Protein AF-A0A1V5R7S9-F1 (afdb_monomer_lite)

Radius of gyration: 22.0 Å; chains: 1; bounding box: 48×43×61 Å

Foldseek 3Di:
DVVCVVVLVVLLVVQVVVCVVVVDDQVVSSLLLSLLCSCQCPAVVHDSVCSVVLLVLLCQLVQNPDPVSNVVSVVVLLVVLLVVLVVVVVDPDPPHPLVCQQQDDDPNHHDDSSVSSVVSSVSSNVSNVVSVVCVLPPPRPDPPDPDDDWAWEAALPPRDIDTGDDPVVVVVVCVVCVVVVHGDPDDYHYHYDHDPVCPVVDDPVSSVVSVVVSVD

Secondary structure (DSSP, 8-state):
-GGGHHHHHHHHHHHHHHHHTTT---HHHHHHHHHHHIIIIIII---GGGHHHHHHHHHHHHH-SSHHHHHHHHHHHHHHHHHHHHHHTTS---SSHHHHHHT-EETTEEPPHHHHHHHHHHHHHHHHHHHHHTTTTT-----S------EEEEETTT--EEEE--HHHHHHHHHHHHHTTPPP-----EEEE--TTTGGG--HHHHHHHHHHTT-

pLDDT: mean 81.42, std 15.61, range [33.31, 97.88]

Sequence (216 aa):
MKALRPHIETETDLLIDAFVESGSGDLAHVAWRQPGIVFFKYVLGMPIDDVPLCVGLTDTALNGATEEERMGAWGGLYQHLHDAVTARTQEPPRDDMIDVLINAEIDGERLPFNDVVANAMLLVQAGLVRKNSLGASHANYEPARDDEHHDHLICLCCNQVVEFYRSDLERLQEKVCREHGYRLVHHSLQIFGVCPACQSRADETKIRNKVAQLHT

Structure (mmCIF, N/CA/C/O backbone):
data_AF-A0A1V5R7S9-F1
#
_entry.id   AF-A0A1V5R7S9-F1
#
loop_
_atom_site.group_PDB
_atom_site.id
_atom_site.type_symbol
_atom_site.label_atom_id
_atom_site.label_alt_id
_atom_site.label_comp_id
_atom_site.label_asym_id
_atom_site.label_entity_id
_atom_site.label_seq_id
_atom_site.pdbx_PDB_ins_code
_atom_site.Cartn_x
_atom_site.Cartn_y
_atom_site.Cartn_z
_atom_site.occupancy
_atom_site.B_iso_or_equiv
_atom_site.auth_seq_id
_atom_site.auth_comp_id
_atom_site.auth_asym_id
_atom_site.auth_atom_id
_atom_site.pdbx_PDB_model_num
ATOM 1 N N . MET A 1 1 ? -16.547 -8.087 1.623 1.00 57.81 1 MET A N 1
ATOM 2 C CA . MET A 1 1 ? -16.139 -7.874 0.210 1.00 57.81 1 MET A CA 1
ATOM 3 C C . MET A 1 1 ? -17.262 -7.364 -0.689 1.00 57.81 1 MET A C 1
ATOM 5 O O . MET A 1 1 ? -17.105 -6.268 -1.195 1.00 57.81 1 MET A O 1
ATOM 9 N N . LYS A 1 2 ? -18.401 -8.060 -0.875 1.00 71.06 2 LYS A N 1
ATOM 10 C CA . LYS A 1 2 ? -19.486 -7.557 -1.759 1.00 71.06 2 LYS A CA 1
ATOM 11 C C . LYS A 1 2 ? -20.020 -6.169 -1.365 1.00 71.06 2 LYS A C 1
ATOM 13 O O . LYS A 1 2 ? -20.280 -5.362 -2.245 1.00 71.06 2 LYS A O 1
ATOM 18 N N . ALA A 1 3 ? -20.111 -5.886 -0.064 1.00 81.06 3 ALA A N 1
ATOM 19 C CA . ALA A 1 3 ? -20.546 -4.586 0.454 1.00 81.06 3 ALA A CA 1
ATOM 20 C C . ALA A 1 3 ? -19.573 -3.429 0.149 1.00 81.06 3 ALA A C 1
ATOM 22 O O . ALA A 1 3 ? -20.002 -2.289 0.070 1.00 81.06 3 ALA A O 1
ATOM 23 N N . LEU A 1 4 ? -18.283 -3.715 -0.080 1.00 82.88 4 LEU A N 1
ATOM 24 C CA . LEU A 1 4 ? -17.282 -2.693 -0.415 1.00 82.88 4 LEU A CA 1
ATOM 25 C C . LEU A 1 4 ? -17.299 -2.308 -1.897 1.00 82.88 4 LEU A C 1
ATOM 27 O O . LEU A 1 4 ? -16.627 -1.358 -2.278 1.00 82.88 4 LEU A O 1
ATOM 31 N N . ARG A 1 5 ? -18.040 -3.040 -2.739 1.00 85.56 5 ARG A N 1
ATOM 32 C CA . ARG A 1 5 ? -18.047 -2.833 -4.190 1.00 85.56 5 ARG A CA 1
ATOM 33 C C . ARG A 1 5 ? -18.364 -1.383 -4.594 1.00 85.56 5 ARG A C 1
ATOM 35 O O . ARG A 1 5 ? -17.584 -0.856 -5.376 1.00 85.56 5 ARG A O 1
ATOM 42 N N . PRO A 1 6 ? -19.401 -0.718 -4.047 1.00 87.81 6 PRO A N 1
ATOM 43 C CA . PRO A 1 6 ? -19.691 0.667 -4.418 1.00 87.81 6 PRO A CA 1
ATOM 44 C C . PRO A 1 6 ? -18.548 1.623 -4.054 1.00 87.81 6 PRO A C 1
ATOM 46 O O . PRO A 1 6 ? -18.203 2.497 -4.834 1.00 87.81 6 PRO A O 1
ATOM 49 N N . HIS A 1 7 ? -17.911 1.422 -2.896 1.00 85.25 7 HIS A N 1
ATOM 50 C CA . HIS A 1 7 ? -16.772 2.237 -2.462 1.00 85.25 7 HIS A CA 1
ATOM 51 C C . HIS A 1 7 ? -15.534 2.009 -3.332 1.00 85.25 7 HIS A C 1
ATOM 53 O O . HIS A 1 7 ? -14.845 2.956 -3.692 1.00 85.25 7 HIS A O 1
ATOM 59 N N . ILE A 1 8 ? -15.277 0.752 -3.702 1.00 84.88 8 ILE A N 1
ATOM 60 C CA . ILE A 1 8 ? -14.220 0.371 -4.641 1.00 84.88 8 ILE A CA 1
ATOM 61 C C . ILE A 1 8 ? -14.432 1.046 -5.997 1.00 84.88 8 ILE A C 1
ATOM 63 O O . ILE A 1 8 ? -13.473 1.587 -6.537 1.00 84.88 8 ILE A O 1
ATOM 67 N N . GLU A 1 9 ? -15.655 1.012 -6.530 1.00 87.56 9 GLU A N 1
ATOM 68 C CA . GLU A 1 9 ? -16.010 1.645 -7.805 1.00 87.56 9 GLU A CA 1
ATOM 69 C C . GLU A 1 9 ? -15.790 3.161 -7.715 1.00 87.56 9 GLU A C 1
ATOM 71 O O . GLU A 1 9 ? -14.996 3.693 -8.479 1.00 87.56 9 GLU A O 1
ATOM 76 N N . THR A 1 10 ? -16.336 3.830 -6.694 1.00 87.62 10 THR A N 1
ATOM 77 C CA . THR A 1 10 ? -16.170 5.283 -6.508 1.00 87.62 10 THR A CA 1
ATOM 78 C C . THR A 1 10 ? -14.713 5.725 -6.383 1.00 87.62 10 THR A C 1
ATOM 80 O O . THR A 1 10 ? -14.320 6.692 -7.026 1.00 87.62 10 THR A O 1
ATOM 83 N N . GLU A 1 11 ? -13.891 5.052 -5.573 1.00 86.94 11 GLU A N 1
ATOM 84 C CA . GLU A 1 11 ? -12.469 5.418 -5.464 1.00 86.94 11 GLU A CA 1
ATOM 85 C C . GLU A 1 11 ? -11.707 5.170 -6.765 1.00 86.94 11 GLU A C 1
ATOM 87 O O . GLU A 1 11 ? -10.776 5.901 -7.090 1.00 86.94 11 GLU A O 1
ATOM 92 N N . THR A 1 12 ? -12.093 4.139 -7.516 1.00 84.62 12 THR A N 1
ATOM 93 C CA . THR A 1 12 ? -11.478 3.846 -8.813 1.00 84.62 12 THR A CA 1
ATOM 94 C C . THR A 1 12 ? -11.833 4.934 -9.821 1.00 84.62 12 THR A C 1
ATOM 96 O O . THR A 1 12 ? -10.930 5.454 -10.470 1.00 84.62 12 THR A O 1
ATOM 99 N N . ASP A 1 13 ? -13.106 5.328 -9.891 1.00 88.12 13 ASP A N 1
ATOM 100 C CA . ASP A 1 13 ? -13.583 6.401 -10.767 1.00 88.12 13 ASP A CA 1
ATOM 101 C C . ASP A 1 13 ? -12.878 7.726 -10.443 1.00 88.12 13 ASP A C 1
ATOM 103 O O . ASP A 1 13 ? -12.307 8.344 -11.335 1.00 88.12 13 ASP A O 1
ATOM 107 N N . LEU A 1 14 ? -12.786 8.107 -9.161 1.00 84.75 14 LEU A N 1
ATOM 108 C CA . LEU A 1 14 ? -12.081 9.324 -8.734 1.00 84.75 14 LEU A CA 1
ATOM 109 C C . LEU A 1 14 ? -10.597 9.324 -9.117 1.00 84.75 14 LEU A C 1
ATOM 111 O O . LEU A 1 14 ? -10.058 10.353 -9.530 1.00 84.75 14 LEU A O 1
ATOM 115 N N . LEU A 1 15 ? -9.920 8.184 -8.957 1.00 80.94 15 LEU A N 1
ATOM 116 C CA . LEU A 1 15 ? -8.518 8.059 -9.342 1.00 80.94 15 LEU A CA 1
ATOM 117 C C . LEU A 1 15 ? -8.349 8.158 -10.859 1.00 80.94 15 LEU A C 1
ATOM 119 O O . LEU A 1 15 ? -7.376 8.768 -11.290 1.00 80.94 15 LEU A O 1
ATOM 123 N N . ILE A 1 16 ? -9.272 7.590 -11.642 1.00 83.00 16 ILE A N 1
ATOM 124 C CA . ILE A 1 16 ? -9.269 7.659 -13.109 1.00 83.00 16 ILE A CA 1
ATOM 125 C C . ILE A 1 16 ? -9.531 9.090 -13.587 1.00 83.00 16 ILE A C 1
ATOM 127 O O . ILE A 1 16 ? -8.747 9.636 -14.364 1.00 83.00 16 ILE A O 1
ATOM 131 N N . ASP A 1 17 ? -10.588 9.723 -13.080 1.00 84.44 17 ASP A N 1
ATOM 132 C CA . ASP A 1 17 ? -11.007 11.072 -13.464 1.00 84.44 17 ASP A CA 1
ATOM 133 C C . ASP A 1 17 ? -9.887 12.103 -13.260 1.00 84.44 17 ASP A C 1
ATOM 135 O O . ASP A 1 17 ? -9.734 13.022 -14.066 1.00 84.44 17 ASP A O 1
ATOM 139 N N . ALA A 1 18 ? -9.030 11.900 -12.252 1.00 78.25 18 ALA A N 1
ATOM 140 C CA . ALA A 1 18 ? -7.901 12.776 -11.943 1.00 78.25 18 ALA A CA 1
ATOM 141 C C . ALA A 1 18 ? -6.876 12.948 -13.086 1.00 78.25 18 ALA A C 1
ATOM 143 O O . ALA A 1 18 ? -6.124 13.922 -13.072 1.00 78.25 18 ALA A O 1
ATOM 144 N N . PHE A 1 19 ? -6.821 12.041 -14.068 1.00 72.25 19 PHE A N 1
ATOM 145 C CA . PHE A 1 19 ? -5.948 12.167 -15.249 1.00 72.25 19 PHE A CA 1
ATOM 146 C C . PHE A 1 19 ? -6.688 12.028 -16.586 1.00 72.25 19 PHE A C 1
ATOM 148 O O . PHE A 1 19 ? -6.069 12.106 -17.652 1.00 72.25 19 PHE A O 1
ATOM 155 N N . VAL A 1 20 ? -8.013 11.853 -16.568 1.00 75.44 20 VAL A N 1
ATOM 156 C CA . VAL A 1 20 ? -8.832 11.911 -17.789 1.00 75.44 20 VAL A CA 1
ATOM 157 C C . VAL A 1 20 ? -8.693 13.286 -18.445 1.00 75.44 20 VAL A C 1
ATOM 159 O O . VAL A 1 20 ? -8.497 13.372 -19.658 1.00 75.44 20 VAL A O 1
ATOM 162 N N . GLU A 1 21 ? -8.710 14.360 -17.651 1.00 69.44 21 GLU A N 1
ATOM 163 C CA . GLU A 1 21 ? -8.582 15.734 -18.157 1.00 69.44 21 GLU A CA 1
ATOM 164 C C . GLU A 1 21 ? -7.198 16.035 -18.752 1.00 69.44 21 GLU A C 1
ATOM 166 O O . GLU A 1 21 ? -7.088 16.838 -19.679 1.00 69.44 21 GLU A O 1
ATOM 171 N N . SER A 1 22 ? -6.136 15.372 -18.278 1.00 72.44 22 SER A N 1
ATOM 172 C CA . SER A 1 22 ? -4.778 15.548 -18.811 1.00 72.44 22 SER A CA 1
ATOM 173 C C . SER A 1 22 ? -4.530 14.802 -20.125 1.00 72.44 22 SER A C 1
ATOM 175 O O . SER A 1 22 ? -3.472 14.981 -20.724 1.00 72.44 22 SER A O 1
ATOM 177 N N . GLY A 1 23 ? -5.462 13.958 -20.587 1.00 76.69 23 GLY A N 1
ATOM 178 C CA . GLY A 1 23 ? -5.344 13.189 -21.838 1.00 76.69 23 GLY A CA 1
ATOM 179 C C . GLY A 1 23 ? -4.287 12.071 -21.820 1.00 76.69 23 GLY A C 1
ATOM 180 O O . GLY A 1 23 ? -4.141 11.332 -22.795 1.00 76.69 23 GLY A O 1
ATOM 181 N N . SER A 1 24 ? -3.570 11.925 -20.707 1.00 74.25 24 SER A N 1
ATOM 182 C CA . SER A 1 24 ? -2.579 10.887 -20.417 1.00 74.25 24 SER A CA 1
ATOM 183 C C . SER A 1 24 ? -2.453 10.729 -18.902 1.00 74.25 24 SER A C 1
ATOM 185 O O . SER A 1 24 ? -2.541 11.730 -18.188 1.00 74.25 24 SER A O 1
ATOM 187 N N . GLY A 1 25 ? -2.202 9.510 -18.423 1.00 65.56 25 GLY A N 1
ATOM 188 C CA . GLY A 1 25 ? -2.008 9.219 -17.005 1.00 65.56 25 GLY A CA 1
ATOM 189 C C . GLY A 1 25 ? -1.239 7.921 -16.788 1.00 65.56 25 GLY A C 1
ATOM 190 O O . GLY A 1 25 ? -1.196 7.061 -17.667 1.00 65.56 25 GLY A O 1
ATOM 191 N N . ASP A 1 26 ? -0.620 7.805 -15.618 1.00 68.50 26 ASP A N 1
ATOM 192 C CA . ASP A 1 26 ? 0.081 6.601 -15.187 1.00 68.50 26 ASP A CA 1
ATOM 193 C C . ASP A 1 26 ? -0.914 5.663 -14.491 1.00 68.50 26 ASP A C 1
ATOM 195 O O . ASP A 1 26 ? -1.365 5.926 -13.375 1.00 68.50 26 ASP A O 1
ATOM 199 N N . LEU A 1 27 ? -1.279 4.561 -15.147 1.00 70.38 27 LEU A N 1
ATOM 200 C CA . LEU A 1 27 ? -2.213 3.591 -14.577 1.00 70.38 27 LEU A CA 1
ATOM 201 C C . LEU A 1 27 ? -1.643 2.912 -13.322 1.00 70.38 27 LEU A C 1
ATOM 203 O O . LEU A 1 27 ? -2.407 2.512 -12.439 1.00 70.38 27 LEU A O 1
ATOM 207 N N . ALA A 1 28 ? -0.317 2.844 -13.184 1.00 65.19 28 ALA A N 1
ATOM 208 C CA . ALA A 1 28 ? 0.320 2.346 -11.976 1.00 65.19 28 ALA A CA 1
ATOM 209 C C . ALA A 1 28 ? 0.011 3.260 -10.778 1.00 65.19 28 ALA A C 1
ATOM 211 O O . ALA A 1 28 ? -0.257 2.772 -9.680 1.00 65.19 28 ALA A O 1
ATOM 212 N N . HIS A 1 29 ? -0.110 4.574 -10.999 1.00 65.31 29 HIS A N 1
ATOM 213 C CA . HIS A 1 29 ? -0.559 5.523 -9.977 1.00 65.31 29 HIS A CA 1
ATOM 214 C C . HIS A 1 29 ? -1.944 5.171 -9.405 1.00 65.31 29 HIS A C 1
ATOM 216 O O . HIS A 1 29 ? -2.158 5.281 -8.196 1.00 65.31 29 HIS A O 1
ATOM 222 N N . VAL A 1 30 ? -2.871 4.703 -10.247 1.00 68.88 30 VAL A N 1
ATOM 223 C CA . VAL A 1 30 ? -4.200 4.222 -9.825 1.00 68.88 30 VAL A CA 1
ATOM 224 C C . VAL A 1 30 ? -4.089 2.880 -9.123 1.00 68.88 30 VAL A C 1
ATOM 226 O O . VAL A 1 30 ? -4.575 2.722 -8.001 1.00 68.88 30 VAL A O 1
ATOM 229 N N . ALA A 1 31 ? -3.431 1.919 -9.772 1.00 66.69 31 ALA A N 1
ATOM 230 C CA . ALA A 1 31 ? -3.338 0.541 -9.312 1.00 66.69 31 ALA A CA 1
ATOM 231 C C . ALA A 1 31 ? -2.645 0.431 -7.946 1.00 66.69 31 ALA A C 1
ATOM 233 O O . ALA A 1 31 ? -3.035 -0.397 -7.123 1.00 66.69 31 ALA A O 1
ATOM 234 N N . TRP A 1 32 ? -1.665 1.293 -7.664 1.00 64.62 32 TRP A N 1
ATOM 235 C CA . TRP A 1 32 ? -0.979 1.337 -6.373 1.00 64.62 32 TRP A CA 1
ATOM 236 C C . TRP A 1 32 ? -1.812 2.005 -5.278 1.00 64.62 32 TRP A C 1
ATOM 238 O O . TRP A 1 32 ? -1.780 1.574 -4.122 1.00 64.62 32 TRP A O 1
ATOM 248 N N . ARG A 1 33 ? -2.579 3.047 -5.617 1.00 67.94 33 ARG A N 1
ATOM 249 C CA . ARG A 1 33 ? -3.349 3.825 -4.635 1.00 67.94 33 ARG A CA 1
ATOM 250 C C . ARG A 1 33 ? -4.654 3.156 -4.247 1.00 67.94 33 ARG A C 1
ATOM 252 O O . ARG A 1 33 ? -4.989 3.137 -3.063 1.00 67.94 33 ARG A O 1
ATOM 259 N N . GLN A 1 34 ? -5.361 2.575 -5.209 1.00 74.69 34 GLN A N 1
ATOM 260 C CA . GLN A 1 34 ? -6.720 2.078 -5.016 1.00 74.69 34 GLN A CA 1
ATOM 261 C C . GLN A 1 34 ? -6.816 1.024 -3.894 1.00 74.69 34 GLN A C 1
ATOM 263 O O . GLN A 1 34 ? -7.608 1.220 -2.967 1.00 74.69 34 GLN A O 1
ATOM 268 N N . PRO A 1 35 ? -5.965 -0.021 -3.839 1.00 71.88 35 PRO A N 1
ATOM 269 C CA . PRO A 1 35 ? -6.038 -1.007 -2.764 1.00 71.88 35 PRO A CA 1
ATOM 270 C C . PRO A 1 35 ? -5.617 -0.418 -1.410 1.00 71.88 35 PRO A C 1
ATOM 272 O O . PRO A 1 35 ? -6.112 -0.840 -0.361 1.00 71.88 35 PRO A O 1
ATOM 275 N N . GLY A 1 36 ? -4.664 0.524 -1.421 1.00 73.31 36 GLY A N 1
ATOM 276 C CA . GLY A 1 36 ? -4.206 1.312 -0.270 1.00 73.31 36 GLY A CA 1
ATOM 277 C C . GLY A 1 36 ? -5.355 2.052 0.395 1.00 73.31 36 GLY A C 1
ATOM 278 O O . GLY A 1 36 ? -5.690 1.765 1.544 1.00 73.31 36 GLY A O 1
ATOM 279 N N . ILE A 1 37 ? -5.987 2.924 -0.386 1.00 76.56 37 ILE A N 1
ATOM 280 C CA . ILE A 1 37 ? -7.120 3.759 0.004 1.00 76.56 37 ILE A CA 1
ATOM 281 C C . ILE A 1 37 ? -8.278 2.892 0.470 1.00 76.56 37 ILE A C 1
ATOM 283 O O . ILE A 1 37 ? -8.788 3.114 1.563 1.00 76.56 37 ILE A O 1
ATOM 287 N N . VAL A 1 38 ? -8.659 1.866 -0.299 1.00 82.00 38 VAL A N 1
ATOM 288 C CA . VAL A 1 38 ? -9.823 1.049 0.058 1.00 82.00 38 VAL A CA 1
ATOM 289 C C . VAL A 1 38 ? -9.628 0.353 1.399 1.00 82.00 38 VAL A C 1
ATOM 291 O O . VAL A 1 38 ? -10.528 0.339 2.237 1.00 82.00 38 VAL A O 1
ATOM 294 N N . PHE A 1 39 ? -8.437 -0.196 1.623 1.00 84.19 39 PHE A N 1
ATOM 295 C CA . PHE A 1 39 ? -8.121 -0.877 2.867 1.00 84.19 39 PHE A CA 1
ATOM 296 C C . PHE A 1 39 ? -8.060 0.087 4.059 1.00 84.19 39 PHE A C 1
ATOM 298 O O . PHE A 1 39 ? -8.700 -0.161 5.074 1.00 84.19 39 PHE A O 1
ATOM 305 N N . PHE A 1 40 ? -7.344 1.205 3.944 1.00 84.81 40 PHE A N 1
ATOM 306 C CA . PHE A 1 40 ? -7.213 2.145 5.060 1.00 84.81 40 PHE A CA 1
ATOM 307 C C . PHE A 1 40 ? -8.535 2.846 5.366 1.00 84.81 40 PHE A C 1
ATOM 309 O O . PHE A 1 40 ? -8.986 2.823 6.506 1.00 84.81 40 PHE A O 1
ATOM 316 N N . LYS A 1 41 ? -9.202 3.381 4.343 1.00 84.69 41 LYS A N 1
ATOM 317 C CA . LYS A 1 41 ? -10.416 4.182 4.497 1.00 84.69 41 LYS A CA 1
ATOM 318 C C . LYS A 1 41 ? -11.640 3.349 4.858 1.00 84.69 41 LYS A C 1
ATOM 320 O O . LYS A 1 41 ? -12.377 3.732 5.756 1.00 84.69 41 LYS A O 1
ATOM 325 N N . TYR A 1 42 ? -11.871 2.237 4.158 1.00 85.31 42 TYR A N 1
ATOM 326 C CA . TYR A 1 42 ? -13.132 1.490 4.270 1.00 85.31 42 TYR A CA 1
ATOM 327 C C . TYR A 1 42 ? -13.023 0.174 5.033 1.00 85.31 42 TYR A C 1
ATOM 329 O O . TYR A 1 42 ? -14.054 -0.372 5.412 1.00 85.31 42 TYR A O 1
ATOM 337 N N . VAL A 1 43 ? -11.815 -0.367 5.236 1.00 87.88 43 VAL A N 1
ATOM 338 C CA . VAL A 1 43 ? -11.635 -1.572 6.062 1.00 87.88 43 VAL A CA 1
ATOM 339 C C . VAL A 1 43 ? -11.158 -1.198 7.455 1.00 87.88 43 VAL A C 1
ATOM 341 O O . VAL A 1 43 ? -11.803 -1.591 8.415 1.00 87.88 43 VAL A O 1
ATOM 344 N N . LEU A 1 44 ? -10.065 -0.446 7.589 1.00 88.69 44 LEU A N 1
ATOM 345 C CA . LEU A 1 44 ? -9.525 -0.062 8.899 1.00 88.69 44 LEU A CA 1
ATOM 346 C C . LEU A 1 44 ? -10.188 1.190 9.492 1.00 88.69 44 LEU A C 1
ATOM 348 O O . LEU A 1 44 ? -10.129 1.385 10.699 1.00 88.69 44 LEU A O 1
ATOM 352 N N . GLY A 1 45 ? -10.783 2.049 8.663 1.00 87.38 45 GLY A N 1
ATOM 353 C CA . GLY A 1 45 ? -11.307 3.349 9.096 1.00 87.38 45 GLY A CA 1
ATOM 354 C C . GLY A 1 45 ? -10.224 4.336 9.543 1.00 87.38 45 GLY A C 1
ATOM 355 O O . GLY A 1 45 ? -10.473 5.206 10.383 1.00 87.38 45 GLY A O 1
ATOM 356 N N . MET A 1 46 ? -9.019 4.195 8.995 1.00 88.62 46 MET A N 1
ATOM 357 C CA . MET A 1 46 ? -7.881 5.079 9.226 1.00 88.62 46 MET A CA 1
ATOM 358 C C . MET A 1 46 ? -7.780 6.164 8.139 1.00 88.62 46 MET A C 1
ATOM 360 O O . MET A 1 46 ? -8.213 5.940 7.001 1.00 88.62 46 MET A O 1
ATOM 364 N N . PRO A 1 47 ? -7.188 7.331 8.454 1.00 86.62 47 PRO A N 1
ATOM 365 C CA . PRO A 1 47 ? -6.887 8.363 7.467 1.00 86.62 47 PRO A CA 1
ATOM 366 C C . PRO A 1 47 ? -6.036 7.829 6.308 1.00 86.62 47 PRO A C 1
ATOM 368 O O . PRO A 1 47 ? -5.046 7.127 6.501 1.00 86.62 47 PRO A O 1
ATOM 371 N N . ILE A 1 48 ? -6.396 8.200 5.078 1.00 82.69 48 ILE A N 1
ATOM 372 C CA . ILE A 1 48 ? -5.614 7.831 3.885 1.00 82.69 48 ILE A CA 1
ATOM 373 C C . ILE A 1 48 ? -4.234 8.503 3.861 1.00 82.69 48 ILE A C 1
ATOM 375 O O . ILE A 1 48 ? -3.302 7.965 3.268 1.00 82.69 48 ILE A O 1
ATOM 379 N N . ASP A 1 49 ? -4.098 9.645 4.538 1.00 82.69 49 ASP A N 1
ATOM 380 C CA . ASP A 1 49 ? -2.846 10.399 4.635 1.00 82.69 49 ASP A CA 1
ATOM 381 C C . ASP A 1 49 ? -1.788 9.669 5.478 1.00 82.69 49 ASP A C 1
ATOM 383 O O . ASP A 1 49 ? -0.598 9.950 5.348 1.00 82.69 49 ASP A O 1
ATOM 387 N N . ASP A 1 50 ? -2.197 8.669 6.266 1.00 84.94 50 ASP A N 1
ATOM 388 C CA . ASP A 1 50 ? -1.294 7.824 7.051 1.00 84.94 50 ASP A CA 1
ATOM 389 C C . ASP A 1 50 ? -0.664 6.697 6.215 1.00 84.94 50 ASP A C 1
ATOM 391 O O . ASP A 1 50 ? 0.306 6.061 6.641 1.00 84.94 50 ASP A O 1
ATOM 395 N N . VAL A 1 51 ? -1.172 6.439 5.001 1.00 80.94 51 VAL A N 1
ATOM 396 C CA . VAL A 1 51 ? -0.690 5.351 4.134 1.00 80.94 51 VAL A CA 1
ATOM 397 C C . VAL A 1 51 ? 0.813 5.468 3.834 1.00 80.94 51 VAL A C 1
ATOM 399 O O . VAL A 1 51 ? 1.507 4.466 4.021 1.00 80.94 51 VAL A O 1
ATOM 402 N N . PRO A 1 52 ? 1.371 6.627 3.415 1.00 78.31 52 PRO A N 1
ATOM 403 C CA . PRO A 1 52 ? 2.805 6.748 3.142 1.00 78.31 52 PRO A CA 1
ATOM 404 C C . PRO A 1 52 ? 3.676 6.461 4.370 1.00 78.31 52 PRO A C 1
ATOM 406 O O . PRO A 1 52 ? 4.709 5.802 4.248 1.00 78.31 52 PRO A O 1
ATOM 409 N N . LEU A 1 53 ? 3.238 6.907 5.553 1.00 85.38 53 LEU A N 1
ATOM 410 C CA . LEU A 1 53 ? 3.924 6.637 6.815 1.00 85.38 53 LEU A CA 1
ATOM 411 C C . LEU A 1 53 ? 3.927 5.133 7.113 1.00 85.38 53 LEU A C 1
ATOM 413 O O . LEU A 1 53 ? 4.986 4.549 7.340 1.00 85.38 53 LEU A O 1
ATOM 417 N N . CYS A 1 54 ? 2.759 4.492 7.052 1.00 86.75 54 CYS A N 1
ATOM 418 C CA . CYS A 1 54 ? 2.620 3.065 7.325 1.00 86.75 54 CYS A CA 1
ATOM 419 C C . CYS A 1 54 ? 3.413 2.205 6.332 1.00 86.75 54 CYS A C 1
ATOM 421 O O . CYS A 1 54 ? 4.019 1.212 6.735 1.00 86.75 54 CYS A O 1
ATOM 423 N N . VAL A 1 55 ? 3.450 2.587 5.050 1.00 80.38 55 VAL A N 1
ATOM 424 C CA . VAL A 1 55 ? 4.265 1.920 4.022 1.00 80.38 55 VAL A CA 1
ATOM 425 C C . VAL A 1 55 ? 5.751 2.061 4.331 1.00 80.38 55 VAL A C 1
ATOM 427 O O . VAL A 1 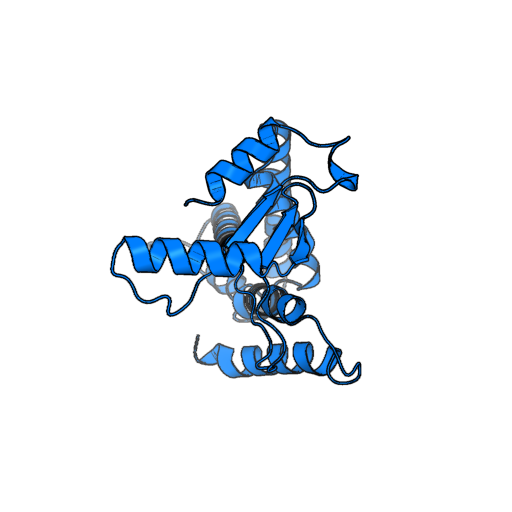55 ? 6.448 1.051 4.350 1.00 80.38 55 VAL A O 1
ATOM 430 N N . GLY A 1 56 ? 6.234 3.275 4.612 1.00 79.44 56 GLY A N 1
ATOM 431 C CA . GLY A 1 56 ? 7.650 3.514 4.902 1.00 79.44 56 GLY A CA 1
ATOM 432 C C . GLY A 1 56 ? 8.130 2.784 6.159 1.00 79.44 56 GLY A C 1
ATOM 433 O O . GLY A 1 56 ? 9.203 2.175 6.155 1.00 79.44 56 GLY A O 1
ATOM 434 N N . LEU A 1 57 ? 7.311 2.783 7.214 1.00 88.19 57 LEU A N 1
ATOM 435 C CA . LEU A 1 57 ? 7.599 2.048 8.444 1.00 88.19 57 LEU A CA 1
ATOM 436 C C . LEU A 1 57 ? 7.552 0.535 8.220 1.00 88.19 57 LEU A C 1
ATOM 438 O O . LEU A 1 57 ? 8.450 -0.162 8.671 1.00 88.19 57 LEU A O 1
ATOM 442 N N . THR A 1 58 ? 6.559 0.021 7.488 1.00 85.25 58 THR A N 1
ATOM 443 C CA . THR A 1 58 ? 6.460 -1.418 7.185 1.00 85.25 58 THR A CA 1
ATOM 444 C C . THR A 1 58 ? 7.636 -1.895 6.334 1.00 85.25 58 THR A C 1
ATOM 446 O O . THR A 1 58 ? 8.225 -2.929 6.637 1.00 85.25 58 THR A O 1
ATOM 449 N N . ASP A 1 59 ? 8.015 -1.141 5.299 1.00 79.75 59 ASP A N 1
ATOM 450 C CA . ASP A 1 59 ? 9.169 -1.475 4.460 1.00 79.75 59 ASP A CA 1
ATOM 451 C C . ASP A 1 59 ? 10.462 -1.476 5.278 1.00 79.75 59 ASP A C 1
ATOM 453 O O . ASP A 1 59 ? 11.200 -2.456 5.261 1.00 79.75 59 ASP A O 1
ATOM 457 N N . THR A 1 60 ? 10.696 -0.437 6.084 1.00 82.56 60 THR A N 1
ATOM 458 C CA . THR A 1 60 ? 11.891 -0.364 6.938 1.00 82.56 60 THR A CA 1
ATOM 459 C C . THR A 1 60 ? 11.892 -1.460 8.004 1.00 82.56 60 THR A C 1
ATOM 461 O O . THR A 1 60 ? 12.934 -2.048 8.271 1.00 82.56 60 THR A O 1
ATOM 464 N N . ALA A 1 61 ? 10.740 -1.795 8.586 1.00 85.88 61 ALA A N 1
ATOM 465 C CA . ALA A 1 61 ? 10.611 -2.852 9.587 1.00 85.88 61 ALA A CA 1
ATOM 466 C C . ALA A 1 61 ? 10.977 -4.242 9.033 1.00 85.88 61 ALA A C 1
ATOM 468 O O . ALA A 1 61 ? 11.536 -5.068 9.760 1.00 85.88 61 ALA A O 1
ATOM 469 N N . LEU A 1 62 ? 10.691 -4.496 7.752 1.00 81.38 62 LEU A N 1
ATOM 470 C CA . LEU A 1 62 ? 10.957 -5.773 7.083 1.00 81.38 62 LEU A CA 1
ATOM 471 C C . LEU A 1 62 ? 12.325 -5.814 6.387 1.00 81.38 62 LEU A C 1
ATOM 473 O O . LEU A 1 62 ? 13.000 -6.841 6.426 1.00 81.38 62 LEU A O 1
ATOM 477 N N . ASN A 1 63 ? 12.741 -4.703 5.777 1.00 80.25 63 ASN A N 1
ATOM 478 C CA . ASN A 1 63 ? 13.881 -4.624 4.858 1.00 80.25 63 ASN A CA 1
ATOM 479 C C . ASN A 1 63 ? 15.021 -3.706 5.345 1.00 80.25 63 ASN A C 1
ATOM 481 O O . ASN A 1 63 ? 16.016 -3.544 4.636 1.00 80.25 63 ASN A O 1
ATOM 485 N N . GLY A 1 64 ? 14.899 -3.094 6.530 1.00 78.62 64 GLY A N 1
ATOM 486 C CA . GLY A 1 64 ? 15.903 -2.193 7.108 1.00 78.62 64 GLY A CA 1
ATOM 487 C C . GLY A 1 64 ? 17.282 -2.844 7.241 1.00 78.62 64 GLY A C 1
ATOM 488 O O . GLY A 1 64 ? 17.399 -4.040 7.541 1.00 78.62 64 GLY A O 1
ATOM 489 N N . ALA A 1 65 ? 18.338 -2.060 7.011 1.00 78.38 65 ALA A N 1
ATOM 490 C CA . ALA A 1 65 ? 19.700 -2.574 6.885 1.00 78.38 65 ALA A CA 1
ATOM 491 C C . ALA A 1 65 ? 20.261 -3.020 8.237 1.00 78.38 65 ALA A C 1
ATOM 493 O O . ALA A 1 65 ? 20.948 -4.041 8.322 1.00 78.38 65 ALA A O 1
ATOM 494 N N . THR A 1 66 ? 19.936 -2.285 9.299 1.00 88.38 66 THR A N 1
ATOM 495 C CA . THR A 1 66 ? 20.361 -2.604 10.663 1.00 88.38 66 THR A CA 1
ATOM 496 C C . THR A 1 66 ? 19.194 -3.088 11.513 1.00 88.38 66 THR A C 1
ATOM 498 O O . THR A 1 66 ? 18.024 -2.832 11.233 1.00 88.38 66 THR A O 1
ATOM 501 N N . GLU A 1 67 ? 19.512 -3.827 12.573 1.00 90.31 67 GLU A N 1
ATOM 502 C CA . GLU A 1 67 ? 18.510 -4.228 13.562 1.00 90.31 67 GLU A CA 1
ATOM 503 C C . GLU A 1 67 ? 17.889 -3.018 14.263 1.00 90.31 67 GLU A C 1
ATOM 505 O O . GLU A 1 67 ? 16.679 -2.989 14.458 1.00 90.31 67 GLU A O 1
ATOM 510 N N . GLU A 1 68 ? 18.692 -1.991 14.543 1.00 95.06 68 GLU A N 1
ATOM 511 C CA . GLU A 1 68 ? 18.237 -0.730 15.129 1.00 95.06 68 GLU A CA 1
ATOM 512 C C . GLU A 1 68 ? 17.204 -0.020 14.239 1.00 95.06 68 GLU A C 1
ATOM 514 O O . GLU A 1 68 ? 16.145 0.369 14.727 1.00 95.06 68 GLU A O 1
ATOM 519 N N . GLU A 1 69 ? 17.454 0.079 12.927 1.00 83.62 69 GLU A N 1
ATOM 520 C CA . GLU A 1 69 ? 16.500 0.647 11.963 1.00 83.62 69 GLU A CA 1
ATOM 521 C C . GLU A 1 69 ? 15.192 -0.149 11.930 1.00 83.62 69 GLU A C 1
ATOM 523 O O . GLU A 1 69 ? 14.107 0.432 12.004 1.00 83.62 69 GLU A O 1
ATOM 528 N N . ARG A 1 70 ? 15.283 -1.485 11.853 1.00 90.19 70 ARG A N 1
ATOM 529 C CA . ARG A 1 70 ? 14.099 -2.354 11.822 1.00 90.19 70 ARG A CA 1
ATOM 530 C C . ARG A 1 70 ? 13.288 -2.223 13.106 1.00 90.19 70 ARG A C 1
ATOM 532 O O . ARG A 1 70 ? 12.078 -2.029 13.040 1.00 90.19 70 ARG A O 1
ATOM 539 N N . MET A 1 71 ? 13.935 -2.298 14.269 1.00 94.31 71 MET A N 1
ATOM 540 C CA . MET A 1 71 ? 13.275 -2.167 15.569 1.00 94.31 71 MET A CA 1
ATOM 541 C C . MET A 1 71 ? 12.661 -0.781 15.770 1.00 94.31 71 MET A C 1
ATOM 543 O O . MET A 1 71 ? 11.540 -0.682 16.265 1.00 94.31 71 MET A O 1
ATOM 547 N N . GLY A 1 72 ? 13.358 0.279 15.355 1.00 96.62 72 GLY A N 1
ATOM 548 C CA . GLY A 1 72 ? 12.834 1.641 15.389 1.00 96.62 72 GLY A CA 1
ATOM 549 C C .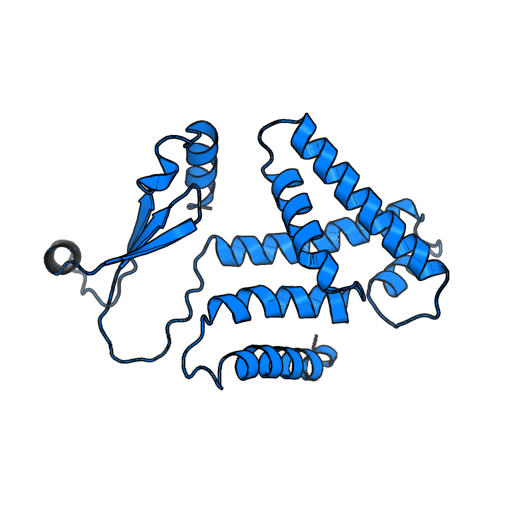 GLY A 1 72 ? 11.577 1.791 14.532 1.00 96.62 72 GLY A C 1
ATOM 550 O O . GLY A 1 72 ? 10.583 2.354 14.989 1.00 96.62 72 GLY A O 1
ATOM 551 N N . ALA A 1 73 ? 11.576 1.220 13.326 1.00 93.12 73 ALA A N 1
ATOM 552 C CA . ALA A 1 73 ? 10.415 1.232 12.442 1.00 93.12 73 ALA A CA 1
ATOM 553 C C . ALA A 1 73 ? 9.242 0.398 12.986 1.00 93.12 73 ALA A C 1
ATOM 555 O O . ALA A 1 73 ? 8.099 0.852 12.932 1.00 93.12 73 ALA A O 1
ATOM 556 N N . TRP A 1 74 ? 9.514 -0.772 13.575 1.00 94.25 74 TRP A N 1
ATOM 557 C CA . TRP A 1 74 ? 8.508 -1.572 14.286 1.00 94.25 74 TRP A CA 1
ATOM 558 C C . TRP A 1 74 ? 7.870 -0.792 15.437 1.00 94.25 74 TRP A C 1
ATOM 560 O O . TRP A 1 74 ? 6.646 -0.737 15.535 1.00 94.25 74 TRP A O 1
ATOM 570 N N . GLY A 1 75 ? 8.687 -0.154 16.278 1.00 97.06 75 GLY A N 1
ATOM 571 C CA . GLY A 1 75 ? 8.207 0.677 17.381 1.00 97.06 75 GLY A CA 1
ATOM 572 C C . GLY A 1 75 ? 7.381 1.869 16.895 1.00 97.06 75 GLY A C 1
ATOM 573 O O . GLY A 1 75 ? 6.317 2.139 17.445 1.00 97.06 75 GLY A O 1
ATOM 574 N N . GLY A 1 76 ? 7.822 2.538 15.827 1.00 97.31 76 GLY A N 1
ATOM 575 C CA . GLY A 1 76 ? 7.087 3.644 15.212 1.00 97.31 76 GLY A CA 1
ATOM 576 C C . GLY A 1 76 ? 5.727 3.220 14.655 1.00 97.31 76 GLY A C 1
ATOM 577 O O . GLY A 1 76 ? 4.732 3.905 14.888 1.00 97.31 76 GLY A O 1
ATOM 578 N N . LEU A 1 77 ? 5.660 2.074 13.967 1.00 94.88 77 LEU A N 1
ATOM 579 C CA . LEU A 1 77 ? 4.402 1.543 13.435 1.00 94.88 77 LEU A CA 1
ATOM 580 C C . LEU A 1 77 ? 3.445 1.159 14.564 1.00 94.88 77 LEU A C 1
ATOM 582 O O . LEU A 1 77 ? 2.269 1.519 14.521 1.00 94.88 77 LEU A O 1
ATOM 586 N N . TYR A 1 78 ? 3.958 0.473 15.588 1.00 96.88 78 TYR A N 1
ATOM 587 C CA . TYR A 1 78 ? 3.177 0.118 16.768 1.00 96.88 78 TYR A CA 1
ATOM 588 C C . TYR A 1 78 ? 2.627 1.366 17.462 1.00 96.88 78 TYR A C 1
ATOM 590 O O . TYR A 1 78 ? 1.438 1.414 17.759 1.00 96.88 78 TYR A O 1
ATOM 598 N N . GLN A 1 79 ? 3.457 2.393 17.674 1.00 97.88 79 GLN A N 1
ATOM 599 C CA . GLN A 1 79 ? 3.035 3.624 18.343 1.00 97.88 79 GLN A CA 1
ATOM 600 C C . GLN A 1 79 ? 1.957 4.369 17.550 1.00 97.88 79 GLN A C 1
ATOM 602 O O . GLN A 1 79 ? 0.956 4.786 18.122 1.00 97.88 79 GLN A O 1
ATOM 607 N N . HIS A 1 80 ? 2.116 4.487 16.230 1.00 96.56 80 HIS A N 1
ATOM 608 C CA . HIS A 1 80 ? 1.114 5.132 15.382 1.00 96.56 80 HIS A CA 1
ATOM 609 C C . HIS A 1 80 ? -0.254 4.438 15.483 1.00 96.56 80 HIS A C 1
ATOM 611 O O . HIS A 1 80 ? -1.285 5.092 15.641 1.00 96.56 80 HIS A O 1
ATOM 617 N N . LEU A 1 81 ? -0.269 3.103 15.455 1.00 95.94 81 LEU A N 1
ATOM 618 C CA . LEU A 1 81 ? -1.503 2.327 15.574 1.00 95.94 81 LEU A CA 1
ATOM 619 C C . LEU A 1 81 ? -2.068 2.339 16.989 1.00 95.94 81 LEU A C 1
ATOM 621 O O . LEU A 1 81 ? -3.282 2.400 17.157 1.00 95.94 81 LEU A O 1
ATOM 625 N N . HIS A 1 82 ? -1.206 2.331 18.000 1.00 97.19 82 HIS A N 1
ATOM 626 C CA . HIS A 1 82 ? -1.601 2.522 19.387 1.00 97.19 82 HIS A CA 1
ATOM 627 C C . HIS A 1 82 ? -2.374 3.835 19.552 1.00 97.19 82 HIS A C 1
ATOM 629 O O . HIS A 1 82 ? -3.455 3.848 20.146 1.00 97.19 82 HIS A O 1
ATOM 635 N N . ASP A 1 83 ? -1.861 4.930 18.994 1.00 96.25 83 ASP A N 1
ATOM 636 C CA . ASP A 1 83 ? -2.494 6.247 19.075 1.00 96.25 83 ASP A CA 1
ATOM 637 C C . ASP A 1 83 ? -3.818 6.283 18.299 1.00 96.25 83 ASP A C 1
ATOM 639 O O . ASP A 1 83 ? -4.818 6.782 18.817 1.00 96.25 83 ASP A O 1
ATOM 643 N N . ALA A 1 84 ? -3.866 5.678 17.107 1.00 93.56 84 ALA A N 1
ATOM 644 C CA . ALA A 1 84 ? -5.086 5.575 16.306 1.00 93.56 84 ALA A CA 1
ATOM 645 C C . ALA A 1 84 ? -6.192 4.770 17.016 1.00 93.56 84 ALA A C 1
ATOM 647 O O . ALA A 1 84 ? -7.340 5.213 17.080 1.00 93.56 84 ALA A O 1
ATOM 648 N N . VAL A 1 85 ? -5.855 3.614 17.598 1.00 95.12 85 VAL A N 1
ATOM 649 C CA . VAL A 1 85 ? -6.801 2.790 18.369 1.00 95.12 85 VAL A CA 1
ATOM 650 C C . VAL A 1 85 ? -7.226 3.520 19.645 1.00 95.12 85 VAL A C 1
ATOM 652 O O . VAL A 1 85 ? -8.409 3.530 19.975 1.00 95.12 85 VAL A O 1
ATOM 655 N N . THR A 1 86 ? -6.300 4.197 20.333 1.00 95.81 86 THR A N 1
ATOM 656 C CA . THR A 1 86 ? -6.616 5.019 21.514 1.00 95.81 86 THR A CA 1
ATOM 657 C C . THR A 1 86 ? -7.631 6.101 21.168 1.00 95.81 86 THR A C 1
ATOM 659 O O . THR A 1 86 ? -8.661 6.204 21.834 1.00 95.81 86 THR A O 1
ATOM 662 N N . ALA A 1 87 ? -7.383 6.873 20.107 1.00 93.25 87 ALA A N 1
ATOM 663 C CA . ALA A 1 87 ? -8.313 7.891 19.633 1.00 93.25 87 ALA A CA 1
ATOM 664 C C . ALA A 1 87 ? -9.675 7.275 19.296 1.00 93.25 87 ALA A C 1
ATOM 666 O O . ALA A 1 87 ? -10.707 7.802 19.710 1.00 93.25 87 ALA A O 1
ATOM 667 N N . ARG A 1 88 ? -9.685 6.104 18.646 1.00 91.38 88 ARG A N 1
ATOM 668 C CA . ARG A 1 88 ? -10.928 5.428 18.281 1.00 91.38 88 ARG A CA 1
ATOM 669 C C . ARG A 1 88 ? -11.804 5.078 19.480 1.00 91.38 88 ARG A C 1
ATOM 671 O O . ARG A 1 88 ? -13.018 5.226 19.397 1.00 91.38 88 ARG A O 1
ATOM 678 N N . THR A 1 89 ? -11.220 4.661 20.604 1.00 91.38 89 THR A N 1
ATOM 679 C CA . THR A 1 89 ? -12.002 4.329 21.814 1.00 91.38 89 THR A CA 1
ATOM 680 C C . THR A 1 89 ? -12.799 5.509 22.385 1.00 91.38 89 THR A C 1
ATOM 682 O O . THR A 1 89 ? -13.691 5.299 23.205 1.00 91.38 89 THR A O 1
ATOM 685 N N . GLN A 1 90 ? -12.495 6.741 21.965 1.00 92.81 90 GLN A N 1
ATOM 686 C CA . GLN A 1 90 ? -13.152 7.968 22.424 1.00 92.81 90 GLN A CA 1
ATOM 687 C C . GLN A 1 90 ? -14.241 8.464 21.460 1.00 92.81 90 GLN A C 1
ATOM 689 O O . GLN A 1 90 ? -14.892 9.473 21.730 1.00 92.81 90 GLN A O 1
ATOM 694 N N . GLU A 1 91 ? -14.455 7.769 20.346 1.00 92.38 91 GLU A N 1
ATOM 695 C CA . GLU A 1 91 ? -15.377 8.163 19.287 1.00 92.38 91 GLU A CA 1
ATOM 696 C C . GLU A 1 91 ? -16.559 7.187 19.168 1.00 92.38 91 GLU A C 1
ATOM 698 O O . GLU A 1 91 ? -16.482 6.043 19.624 1.00 92.38 91 GLU A O 1
ATOM 703 N N . PRO A 1 92 ? -17.679 7.605 18.548 1.00 93.06 92 PRO A N 1
ATOM 704 C CA . PRO A 1 92 ? -18.758 6.685 18.214 1.00 93.06 92 PRO A CA 1
ATOM 705 C C . PRO A 1 92 ? -18.276 5.562 17.278 1.00 93.06 92 PRO A C 1
ATOM 707 O O . PRO A 1 92 ? -17.473 5.840 16.381 1.00 93.06 92 PRO A O 1
ATOM 710 N N . PRO A 1 93 ? -18.810 4.331 17.416 1.00 91.31 93 PRO A N 1
ATOM 711 C CA . PRO A 1 93 ? -18.522 3.244 16.487 1.00 91.31 93 PRO A CA 1
ATOM 712 C C . PRO A 1 93 ? -18.854 3.629 15.042 1.00 91.31 93 PRO A C 1
ATOM 714 O O . PRO A 1 93 ? -19.900 4.220 14.758 1.00 91.31 93 PRO A O 1
ATOM 717 N N . ARG A 1 94 ? -17.950 3.271 14.140 1.00 88.69 94 ARG A N 1
ATOM 718 C CA . ARG A 1 94 ? -17.967 3.505 12.696 1.00 88.69 94 ARG A CA 1
ATOM 719 C C . ARG A 1 94 ? -18.236 2.231 11.882 1.00 88.69 94 ARG A C 1
ATOM 721 O O . ARG A 1 94 ? -18.430 2.350 10.678 1.00 88.69 94 ARG A O 1
ATOM 728 N N . ASP A 1 95 ? -18.294 1.062 12.529 1.00 87.44 95 ASP A N 1
ATOM 729 C CA . ASP A 1 95 ? -18.507 -0.258 11.899 1.00 87.44 95 ASP A CA 1
ATOM 730 C C . ASP A 1 95 ? -17.362 -0.659 10.949 1.00 87.44 95 ASP A C 1
ATOM 732 O O . ASP A 1 95 ? -17.563 -1.183 9.853 1.00 87.44 95 ASP A O 1
ATOM 736 N N . ASP A 1 96 ? -16.127 -0.386 11.373 1.00 91.12 96 ASP A N 1
ATOM 737 C CA . ASP A 1 96 ? -14.911 -0.788 10.665 1.00 91.12 96 ASP A CA 1
ATOM 738 C C . ASP A 1 96 ? -14.102 -1.838 11.446 1.00 91.12 96 ASP A C 1
ATOM 740 O O . ASP A 1 96 ? -14.461 -2.274 12.541 1.00 91.12 96 ASP A O 1
ATOM 744 N N . MET A 1 97 ? -12.992 -2.287 10.865 1.00 92.69 97 MET A N 1
ATOM 745 C CA . MET A 1 97 ? -12.178 -3.357 11.431 1.00 92.69 97 MET A CA 1
ATOM 746 C C . MET A 1 97 ? -11.551 -2.990 12.780 1.00 92.69 97 MET A C 1
ATOM 748 O O . MET A 1 97 ? -11.357 -3.882 13.602 1.00 92.69 97 MET A O 1
ATOM 752 N N . ILE A 1 98 ? -11.241 -1.717 13.044 1.00 93.31 98 ILE A N 1
ATOM 753 C CA . ILE A 1 98 ? -10.719 -1.326 14.359 1.00 93.31 98 ILE A CA 1
ATOM 754 C C . ILE A 1 98 ? -11.816 -1.501 15.412 1.00 93.31 98 ILE A C 1
ATOM 756 O O . ILE A 1 98 ? -11.544 -2.059 16.474 1.00 93.31 98 ILE A O 1
ATOM 760 N N . ASP A 1 99 ? -13.062 -1.131 15.111 1.00 93.50 99 ASP A N 1
ATOM 761 C CA . ASP A 1 99 ? -14.182 -1.363 16.032 1.00 93.50 99 ASP A CA 1
ATOM 762 C C . ASP A 1 99 ? -14.458 -2.853 16.239 1.00 93.50 99 ASP A C 1
ATOM 764 O O . ASP A 1 99 ? -14.754 -3.277 17.361 1.00 93.50 99 ASP A O 1
ATOM 768 N N . VAL A 1 100 ? -14.335 -3.655 15.176 1.00 94.12 100 VAL A N 1
ATOM 769 C CA . VAL A 1 100 ? -14.433 -5.118 15.259 1.00 94.12 100 VAL A CA 1
ATO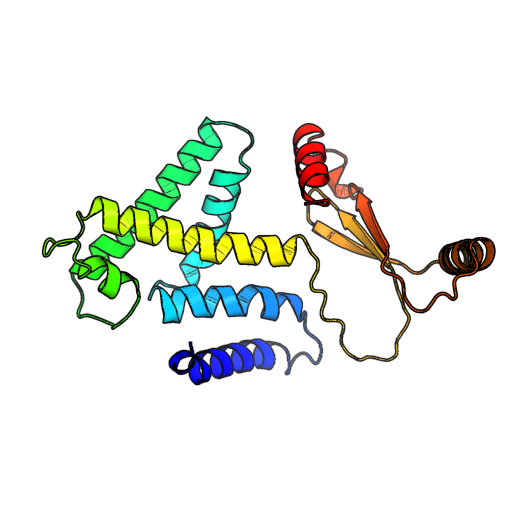M 770 C C . VAL A 1 100 ? -13.371 -5.664 16.207 1.00 94.12 100 VAL A C 1
ATOM 772 O O . VAL A 1 100 ? -13.708 -6.464 17.071 1.00 94.12 100 VAL A O 1
ATOM 775 N N . LEU A 1 101 ? -12.115 -5.219 16.099 1.00 94.94 101 LEU A N 1
ATOM 776 C CA . LEU A 1 101 ? -11.038 -5.666 16.985 1.00 94.94 101 LEU A CA 1
ATOM 777 C C . LEU A 1 101 ? -11.244 -5.199 18.435 1.00 94.94 101 LEU A C 1
ATOM 779 O O . LEU A 1 101 ? -11.056 -5.994 19.350 1.00 94.94 101 LEU A O 1
ATOM 783 N N . ILE A 1 102 ? -11.675 -3.952 18.658 1.00 94.56 102 ILE A N 1
ATOM 784 C CA . ILE A 1 102 ? -11.956 -3.404 20.001 1.00 94.56 102 ILE A CA 1
ATOM 785 C C . ILE A 1 102 ? -13.058 -4.198 20.721 1.00 94.56 102 ILE A C 1
ATOM 787 O O . ILE A 1 102 ? -13.041 -4.331 21.947 1.00 94.56 102 ILE A O 1
ATOM 791 N N . ASN A 1 103 ? -14.039 -4.703 19.972 1.00 94.44 103 ASN A N 1
ATOM 792 C CA . ASN A 1 103 ? -15.167 -5.457 20.518 1.00 94.44 103 ASN A CA 1
ATOM 793 C C . ASN A 1 103 ? -15.031 -6.973 20.327 1.00 94.44 103 ASN A C 1
ATOM 795 O O . ASN A 1 103 ? -15.964 -7.702 20.657 1.00 94.44 103 ASN A O 1
ATOM 799 N N . ALA A 1 104 ? -13.902 -7.452 19.802 1.00 94.75 104 ALA A N 1
ATOM 800 C CA . ALA A 1 104 ? -13.668 -8.873 19.617 1.00 94.75 104 ALA A CA 1
ATOM 801 C C . ALA A 1 104 ? -13.513 -9.569 20.971 1.00 94.75 104 ALA A C 1
ATOM 803 O O . ALA A 1 104 ? -12.849 -9.063 21.880 1.00 94.75 104 ALA A O 1
ATOM 804 N N . GLU A 1 105 ? -14.104 -10.756 21.069 1.00 95.69 105 GLU A N 1
ATOM 805 C CA . GLU A 1 105 ? -14.041 -11.604 22.252 1.00 95.69 105 GLU A CA 1
ATOM 806 C C . GLU A 1 105 ? -13.482 -12.981 21.883 1.00 95.69 105 GLU A C 1
ATOM 808 O O . GLU A 1 105 ? -13.844 -13.561 20.855 1.00 95.69 105 GLU A O 1
ATOM 813 N N . ILE A 1 106 ? -12.608 -13.509 22.736 1.00 92.38 106 ILE A N 1
ATOM 814 C CA . ILE A 1 106 ? -12.120 -14.889 22.689 1.00 92.38 106 ILE A CA 1
ATOM 815 C C . ILE A 1 106 ? -12.531 -15.533 24.007 1.00 92.38 106 ILE A C 1
ATOM 817 O O . ILE A 1 106 ? -12.270 -14.987 25.074 1.00 92.38 106 ILE A O 1
ATOM 821 N N . ASP A 1 107 ? -13.242 -16.658 23.926 1.00 94.31 107 ASP A N 1
ATOM 822 C CA . ASP A 1 107 ? -13.784 -17.364 25.095 1.00 94.31 107 ASP A CA 1
ATOM 823 C C . ASP A 1 107 ? -14.652 -16.480 26.022 1.00 94.31 107 ASP A C 1
ATOM 825 O O . ASP A 1 107 ? -14.771 -16.728 27.219 1.00 94.31 107 ASP A O 1
ATOM 829 N N . GLY A 1 108 ? -15.308 -15.462 25.448 1.00 93.75 108 GLY A N 1
ATOM 830 C CA . GLY A 1 108 ? -16.179 -14.520 26.162 1.00 93.75 108 GLY A CA 1
ATOM 831 C C . GLY A 1 108 ? -15.448 -13.369 26.860 1.00 93.75 108 GLY A C 1
ATOM 832 O O . GLY A 1 108 ? -16.089 -12.573 27.545 1.00 93.75 108 GLY A O 1
ATOM 833 N N . GLU A 1 109 ? -14.129 -13.254 26.692 1.00 95.19 109 GLU A N 1
ATOM 834 C CA . GLU A 1 109 ? -13.337 -12.129 27.187 1.00 95.19 109 GLU A CA 1
ATOM 835 C C . GLU A 1 109 ? -12.887 -11.232 26.037 1.00 95.19 109 GLU A C 1
ATOM 837 O O . GLU A 1 109 ? -12.458 -11.711 24.986 1.00 95.19 109 GLU A O 1
ATOM 842 N N . ARG A 1 110 ? -12.962 -9.912 26.240 1.00 94.00 110 ARG A N 1
ATOM 843 C CA . ARG A 1 110 ? -12.480 -8.948 25.246 1.00 94.00 110 ARG A CA 1
ATOM 844 C C . ARG A 1 110 ? -10.976 -9.059 25.065 1.00 94.00 110 ARG A C 1
ATOM 846 O O . ARG A 1 110 ? -10.241 -9.247 26.035 1.00 94.00 110 ARG A O 1
ATOM 853 N N . LEU A 1 111 ? -10.525 -8.835 23.835 1.00 95.25 111 LEU A N 1
ATOM 854 C CA . LEU A 1 111 ? -9.101 -8.732 23.550 1.00 95.25 111 LEU A CA 1
ATOM 855 C C . LEU A 1 111 ? -8.437 -7.648 24.423 1.00 95.25 111 LEU A C 1
ATOM 857 O O . LEU A 1 111 ? -8.949 -6.525 24.511 1.00 95.25 111 LEU A O 1
ATOM 861 N N . PRO A 1 112 ? -7.276 -7.941 25.035 1.00 96.50 112 PRO A N 1
ATOM 862 C CA . PRO A 1 112 ? -6.440 -6.926 25.657 1.00 96.50 112 PRO A CA 1
ATOM 863 C C . PRO A 1 112 ? -6.099 -5.809 24.668 1.00 96.50 112 PRO A C 1
ATOM 865 O O . PRO A 1 112 ? -5.862 -6.055 23.488 1.00 96.50 112 PRO A O 1
ATOM 868 N N . PHE A 1 113 ? -5.999 -4.571 25.156 1.00 95.69 113 PHE A N 1
ATOM 869 C CA . PHE A 1 113 ? -5.739 -3.409 24.298 1.00 95.69 113 PHE A CA 1
ATOM 870 C C . PHE A 1 113 ? -4.482 -3.570 23.422 1.00 95.69 113 PHE A C 1
ATOM 872 O O . PHE A 1 113 ? -4.510 -3.280 22.229 1.00 95.69 113 PHE A O 1
ATOM 879 N N . ASN A 1 114 ? -3.394 -4.100 23.985 1.00 95.94 114 ASN A N 1
ATOM 880 C CA . ASN A 1 114 ? -2.165 -4.348 23.225 1.00 95.94 114 ASN A CA 1
ATOM 881 C C . ASN A 1 114 ? -2.359 -5.391 22.114 1.00 95.94 114 ASN A C 1
ATOM 883 O O . ASN A 1 114 ? -1.740 -5.273 21.059 1.00 95.94 114 ASN A O 1
ATOM 887 N N . ASP A 1 115 ? -3.246 -6.368 22.313 1.00 96.19 115 ASP A N 1
ATOM 888 C CA . ASP A 1 115 ? -3.557 -7.375 21.300 1.00 96.19 115 ASP A CA 1
ATOM 889 C C . ASP A 1 115 ? -4.411 -6.776 20.181 1.00 96.19 115 ASP A C 1
ATOM 891 O O . ASP A 1 115 ? -4.201 -7.104 19.014 1.00 96.19 115 ASP A O 1
ATOM 895 N N . VAL A 1 116 ? -5.316 -5.843 20.495 1.00 96.50 116 VAL A N 1
ATOM 896 C CA . VAL A 1 116 ? -6.046 -5.051 19.489 1.00 96.50 116 VAL A CA 1
ATOM 897 C C . VAL A 1 116 ? -5.062 -4.285 18.603 1.00 96.50 116 VAL A C 1
ATOM 899 O O . VAL A 1 116 ? -5.125 -4.393 17.377 1.00 96.50 116 VAL A O 1
ATOM 902 N N . VAL A 1 117 ? -4.110 -3.565 19.207 1.00 96.81 117 VAL A N 1
ATOM 903 C CA . VAL A 1 117 ? -3.080 -2.806 18.476 1.00 96.81 117 VAL A CA 1
ATOM 904 C C . VAL A 1 117 ? -2.188 -3.736 17.650 1.00 96.81 117 VAL A C 1
ATOM 906 O O . VAL A 1 117 ? -1.942 -3.469 16.473 1.00 96.81 117 VAL A O 1
ATOM 909 N N . ALA A 1 118 ? -1.741 -4.856 18.221 1.00 95.25 118 ALA A N 1
ATOM 910 C CA . ALA A 1 118 ? -0.910 -5.829 17.518 1.00 95.25 118 ALA A CA 1
ATOM 911 C C . ALA A 1 118 ? -1.639 -6.451 16.316 1.00 95.25 118 ALA A C 1
ATOM 913 O O . ALA A 1 118 ? -1.058 -6.570 15.237 1.00 95.25 118 ALA A O 1
ATOM 914 N N . ASN A 1 119 ? -2.923 -6.790 16.456 1.00 95.38 119 ASN A N 1
ATOM 915 C CA . ASN A 1 119 ? -3.727 -7.303 15.347 1.00 95.38 119 ASN A CA 1
ATOM 916 C C . ASN A 1 119 ? -3.965 -6.236 14.270 1.00 95.38 119 ASN A C 1
ATOM 918 O O . ASN A 1 119 ? -3.839 -6.539 13.083 1.00 95.38 119 ASN A O 1
ATOM 922 N N . ALA A 1 120 ? -4.229 -4.982 14.651 1.00 94.00 120 ALA A N 1
ATOM 923 C CA . ALA A 1 120 ? -4.314 -3.876 13.697 1.00 94.00 120 ALA A CA 1
ATOM 924 C C . ALA A 1 120 ? -2.999 -3.711 12.913 1.00 94.00 120 ALA A C 1
ATOM 926 O O . ALA A 1 120 ? -3.017 -3.560 11.691 1.00 94.00 120 ALA A O 1
ATOM 927 N N . MET A 1 121 ? -1.853 -3.838 13.589 1.00 93.62 121 MET A N 1
ATOM 928 C CA . MET A 1 121 ? -0.532 -3.801 12.960 1.00 93.62 121 MET A CA 1
ATOM 929 C C . MET A 1 121 ? -0.326 -4.944 11.972 1.00 93.62 121 MET A C 1
ATOM 931 O O . MET A 1 121 ? 0.093 -4.695 10.842 1.00 93.62 121 MET A O 1
ATOM 935 N N . LEU A 1 122 ? -0.691 -6.173 12.340 1.00 90.88 122 LEU A N 1
ATOM 936 C CA . LEU A 1 122 ? -0.628 -7.323 11.434 1.00 90.88 122 LEU A CA 1
ATOM 937 C C . LEU A 1 122 ? -1.495 -7.120 10.189 1.00 90.88 122 LEU A C 1
ATOM 939 O O . LEU A 1 122 ? -1.072 -7.455 9.083 1.00 90.88 122 LEU A O 1
ATOM 943 N N . LEU A 1 123 ? -2.690 -6.546 10.340 1.00 89.94 123 LEU A N 1
ATOM 944 C CA . LEU A 1 123 ? -3.577 -6.241 9.219 1.00 89.94 123 LEU A CA 1
ATOM 945 C C . LEU A 1 123 ? -2.988 -5.168 8.301 1.00 89.94 123 LEU A C 1
ATOM 947 O O . LEU A 1 123 ? -3.004 -5.345 7.083 1.00 89.94 123 LEU A O 1
ATOM 951 N N . VAL A 1 124 ? -2.433 -4.089 8.860 1.00 87.38 124 VAL A N 1
ATOM 952 C CA . VAL A 1 124 ? -1.716 -3.058 8.095 1.00 87.38 124 VAL A CA 1
ATOM 953 C C . VAL A 1 124 ? -0.566 -3.679 7.316 1.00 87.38 124 VAL A C 1
ATOM 955 O O . VAL A 1 124 ? -0.481 -3.501 6.103 1.00 87.38 124 VAL A O 1
ATOM 958 N N . GLN A 1 125 ? 0.264 -4.486 7.967 1.00 83.19 125 GLN A N 1
ATOM 959 C CA . GLN A 1 125 ? 1.386 -5.149 7.316 1.00 83.19 125 GLN A CA 1
ATOM 960 C C . GLN A 1 125 ? 0.925 -6.118 6.233 1.00 83.19 125 GLN A C 1
ATOM 962 O O . GLN A 1 125 ? 1.394 -6.027 5.108 1.00 83.19 125 GLN A O 1
ATOM 967 N N . ALA A 1 126 ? -0.042 -6.995 6.499 1.00 78.38 126 ALA A N 1
ATOM 968 C CA . ALA A 1 126 ? -0.561 -7.924 5.495 1.00 78.38 126 ALA A CA 1
ATOM 969 C C . ALA A 1 126 ? -1.205 -7.191 4.306 1.00 78.38 126 ALA A C 1
ATOM 971 O O . ALA A 1 126 ? -1.040 -7.594 3.149 1.00 78.38 126 ALA A O 1
ATOM 972 N N . GLY A 1 127 ? -1.913 -6.096 4.587 1.00 72.19 127 GLY A N 1
ATOM 973 C CA . GLY A 1 127 ? -2.543 -5.238 3.598 1.00 72.19 127 GLY A CA 1
ATOM 974 C C . GLY A 1 127 ? -1.540 -4.450 2.760 1.00 72.19 127 GLY A C 1
ATOM 975 O O . GLY A 1 127 ? -1.819 -4.215 1.590 1.00 72.19 127 GLY A O 1
ATOM 976 N N . LEU A 1 128 ? -0.392 -4.050 3.311 1.00 68.12 128 LEU A N 1
ATOM 977 C CA . LEU A 1 128 ? 0.644 -3.275 2.615 1.00 68.12 128 LEU A CA 1
ATOM 978 C C . LEU A 1 128 ? 1.705 -4.159 1.943 1.00 68.12 128 LEU A C 1
ATOM 980 O O . LEU A 1 128 ? 2.082 -3.899 0.804 1.00 68.12 128 LEU A O 1
ATOM 984 N N . VAL A 1 129 ? 2.128 -5.251 2.581 1.00 55.47 129 VAL A N 1
ATOM 985 C CA . VAL A 1 129 ? 3.114 -6.204 2.044 1.00 55.47 129 VAL A CA 1
ATOM 986 C C . VAL A 1 129 ? 2.585 -6.878 0.785 1.00 55.47 129 VAL A C 1
ATOM 988 O O . VAL A 1 129 ? 3.290 -6.898 -0.216 1.00 55.47 129 VAL A O 1
ATOM 991 N N . ARG A 1 130 ? 1.318 -7.325 0.757 1.00 49.38 130 ARG A N 1
ATOM 992 C CA . ARG A 1 130 ? 0.708 -7.863 -0.477 1.00 49.38 130 ARG A CA 1
ATOM 993 C C . ARG A 1 130 ? 0.705 -6.856 -1.630 1.00 49.38 130 ARG A C 1
ATOM 995 O O . ARG A 1 130 ? 0.804 -7.268 -2.781 1.00 49.38 130 ARG A O 1
ATOM 1002 N N . LYS A 1 131 ? 0.595 -5.558 -1.333 1.00 50.53 131 LYS A N 1
ATOM 1003 C CA . LYS A 1 131 ? 0.606 -4.487 -2.341 1.00 50.53 131 LYS A CA 1
ATOM 1004 C C . LYS A 1 131 ? 2.018 -4.229 -2.865 1.00 50.53 131 LYS A C 1
ATOM 1006 O O . LYS A 1 131 ? 2.173 -4.037 -4.063 1.00 50.53 131 LYS A O 1
ATOM 1011 N N . ASN A 1 132 ? 3.036 -4.342 -2.011 1.00 44.31 132 ASN A N 1
ATOM 1012 C CA . ASN A 1 132 ? 4.436 -4.296 -2.437 1.00 44.31 132 ASN A CA 1
ATOM 1013 C C . ASN A 1 132 ? 4.866 -5.568 -3.191 1.00 44.31 132 ASN A C 1
ATOM 1015 O O . ASN A 1 132 ? 5.660 -5.466 -4.116 1.00 44.31 132 ASN A O 1
ATOM 1019 N N . SER A 1 133 ? 4.318 -6.751 -2.883 1.00 38.25 133 SER A N 1
ATOM 1020 C CA . SER A 1 133 ? 4.588 -7.997 -3.632 1.00 38.25 133 SER A CA 1
ATOM 1021 C C . SER A 1 133 ? 3.926 -8.019 -5.019 1.00 38.25 133 SER A C 1
ATOM 1023 O O . SER A 1 133 ? 4.531 -8.493 -5.978 1.00 38.25 133 SER A O 1
ATOM 1025 N N . LEU A 1 134 ? 2.733 -7.424 -5.155 1.00 40.50 134 LEU A N 1
ATOM 1026 C CA . LEU A 1 134 ? 2.143 -7.052 -6.455 1.00 40.50 134 LEU A CA 1
ATOM 1027 C C . LEU A 1 134 ? 2.922 -5.927 -7.167 1.00 40.50 134 LEU A C 1
ATOM 1029 O O . LEU A 1 134 ? 2.612 -5.596 -8.304 1.00 40.50 134 LEU A O 1
ATOM 1033 N N . GLY A 1 135 ? 3.892 -5.315 -6.484 1.00 39.91 135 GLY A N 1
ATOM 1034 C CA . GLY A 1 135 ? 4.851 -4.358 -7.033 1.00 39.91 135 GLY A CA 1
ATOM 1035 C C . GLY A 1 135 ? 6.247 -4.945 -7.277 1.00 39.91 135 GLY A C 1
ATOM 1036 O O . GLY A 1 135 ? 7.051 -4.296 -7.936 1.00 39.91 135 GLY A O 1
ATOM 1037 N N . ALA A 1 136 ? 6.547 -6.154 -6.785 1.00 37.31 136 ALA A N 1
ATOM 1038 C CA . ALA A 1 136 ? 7.771 -6.886 -7.123 1.00 37.31 136 ALA A CA 1
ATOM 1039 C C . ALA A 1 136 ? 7.586 -7.703 -8.411 1.00 37.31 136 ALA A C 1
ATOM 1041 O O . ALA A 1 136 ? 8.504 -7.795 -9.222 1.00 37.31 136 ALA A O 1
ATOM 1042 N N . SER A 1 137 ? 6.374 -8.220 -8.643 1.00 39.03 137 SER A N 1
ATOM 1043 C CA . SER A 1 137 ? 5.935 -8.589 -9.988 1.00 39.03 137 SER A CA 1
ATOM 1044 C C . SER A 1 137 ? 5.197 -7.400 -10.586 1.00 39.03 137 SER A C 1
ATOM 1046 O O . SER A 1 137 ? 4.077 -7.094 -10.203 1.00 39.03 137 SER A O 1
ATOM 1048 N N . HIS A 1 138 ? 5.864 -6.693 -11.489 1.00 41.97 138 HIS A N 1
ATOM 1049 C CA . HIS A 1 138 ? 5.304 -5.632 -12.315 1.00 41.97 138 HIS A CA 1
ATOM 1050 C C . HIS A 1 138 ? 3.984 -6.075 -12.970 1.00 41.97 138 HIS A C 1
ATOM 1052 O O . HIS A 1 138 ? 3.982 -6.615 -14.074 1.00 41.97 138 HIS A O 1
ATOM 1058 N N . ALA A 1 139 ? 2.844 -5.836 -12.323 1.00 37.81 139 ALA A N 1
ATOM 1059 C CA . ALA A 1 139 ? 1.564 -5.804 -13.012 1.00 37.81 139 ALA A CA 1
ATOM 1060 C C . ALA A 1 139 ? 1.493 -4.478 -13.783 1.00 37.81 139 ALA A C 1
ATOM 1062 O O . ALA A 1 139 ? 0.772 -3.556 -13.405 1.00 37.81 139 ALA A O 1
ATOM 1063 N N . ASN A 1 140 ? 2.312 -4.367 -14.832 1.00 40.59 140 ASN A N 1
ATOM 1064 C CA . ASN A 1 140 ? 2.212 -3.296 -15.807 1.00 40.59 140 ASN A CA 1
ATOM 1065 C C . ASN A 1 140 ? 0.923 -3.553 -16.592 1.00 40.59 140 ASN A C 1
ATOM 1067 O O . ASN A 1 140 ? 0.848 -4.457 -17.422 1.00 40.59 140 ASN A O 1
ATOM 1071 N N . TYR A 1 141 ? -0.125 -2.800 -16.277 1.00 39.59 141 TYR A N 1
ATOM 1072 C CA . TYR A 1 141 ? -1.279 -2.705 -17.156 1.00 39.59 141 TYR A CA 1
ATOM 1073 C C . TYR A 1 141 ? -0.902 -1.733 -18.273 1.00 39.59 141 TYR A C 1
ATOM 1075 O O . TYR A 1 141 ? -1.024 -0.519 -18.118 1.00 39.59 141 TYR A O 1
ATOM 1083 N N . GLU A 1 142 ? -0.391 -2.268 -19.376 1.00 39.44 142 GLU A N 1
ATOM 1084 C CA . GLU A 1 142 ? -0.207 -1.494 -20.600 1.00 39.44 142 GLU A CA 1
ATOM 1085 C C . GLU A 1 142 ? -1.592 -1.160 -21.184 1.00 39.44 142 GLU A C 1
ATOM 1087 O O . GLU A 1 142 ? -2.475 -2.029 -21.228 1.00 39.44 142 GLU A O 1
ATOM 1092 N N . PRO A 1 143 ? -1.840 0.094 -21.609 1.00 35.25 143 PRO A N 1
ATOM 1093 C CA . PRO A 1 143 ? -3.003 0.404 -22.424 1.00 35.25 143 PRO A CA 1
ATOM 1094 C C . PRO A 1 143 ? -3.038 -0.556 -23.614 1.00 35.25 143 PRO A C 1
ATOM 1096 O O . PRO A 1 143 ? -2.003 -0.822 -24.213 1.00 35.25 143 PRO A O 1
ATOM 1099 N N . ALA A 1 144 ? -4.223 -1.023 -24.009 1.00 33.31 144 ALA A N 1
ATOM 1100 C CA . ALA A 1 144 ? -4.409 -1.639 -25.320 1.00 33.31 144 ALA A CA 1
ATOM 1101 C C . ALA A 1 144 ? -4.229 -0.556 -26.402 1.00 33.31 144 ALA A C 1
ATOM 1103 O O . ALA A 1 144 ? -5.199 -0.038 -26.958 1.00 33.31 144 ALA A O 1
ATOM 1104 N N . ARG A 1 145 ? -2.988 -0.130 -26.623 1.00 36.53 145 ARG A N 1
ATOM 1105 C CA . ARG A 1 145 ? -2.555 0.707 -27.730 1.00 36.53 145 ARG A CA 1
ATOM 1106 C C . ARG A 1 145 ? -1.602 -0.133 -28.568 1.00 36.53 145 ARG A C 1
ATOM 1108 O O . ARG A 1 145 ? -0.748 -0.842 -28.056 1.00 36.53 145 ARG A O 1
ATOM 1115 N N . ASP A 1 146 ? -1.868 -0.122 -29.863 1.00 44.03 146 ASP A N 1
ATOM 1116 C CA . ASP A 1 146 ? -1.201 -0.913 -30.897 1.00 44.03 146 ASP A CA 1
ATOM 1117 C C . ASP A 1 146 ? 0.204 -0.352 -31.236 1.00 44.03 146 ASP A C 1
ATOM 1119 O O . ASP A 1 146 ? 0.574 -0.268 -32.408 1.00 44.03 146 ASP A O 1
ATOM 1123 N N . ASP A 1 147 ? 0.999 0.087 -30.255 1.00 47.84 147 ASP A N 1
ATOM 1124 C CA . ASP A 1 147 ? 2.310 0.702 -30.490 1.00 47.84 147 ASP A CA 1
ATOM 1125 C C . ASP A 1 147 ? 3.468 -0.004 -29.764 1.00 47.84 147 ASP A C 1
ATOM 1127 O O . ASP A 1 147 ? 3.769 0.230 -28.604 1.00 47.84 147 ASP A O 1
ATOM 1131 N N . GLU A 1 148 ? 4.132 -0.857 -30.554 1.00 59.44 148 GLU A N 1
ATOM 1132 C CA . GLU A 1 148 ? 5.498 -1.383 -30.423 1.00 59.44 148 GLU A CA 1
ATOM 1133 C C . GLU A 1 148 ? 5.868 -2.063 -29.091 1.00 59.44 148 GLU A C 1
ATOM 1135 O O . GLU A 1 148 ? 6.222 -1.447 -28.089 1.00 59.44 148 GLU A O 1
ATOM 1140 N N . HIS A 1 149 ? 5.878 -3.399 -29.144 1.00 69.56 149 HIS A N 1
ATOM 1141 C CA . HIS A 1 149 ? 6.485 -4.277 -28.147 1.00 69.56 149 HIS A CA 1
ATOM 1142 C C . HIS A 1 149 ? 7.867 -3.760 -27.693 1.00 69.56 149 HIS A C 1
ATOM 1144 O O . HIS A 1 149 ? 8.733 -3.510 -28.532 1.00 69.56 149 HIS A O 1
ATOM 1150 N N . HIS A 1 150 ? 8.066 -3.628 -26.381 1.00 79.62 150 HIS A N 1
ATOM 1151 C CA . HIS A 1 150 ? 9.300 -3.155 -25.758 1.00 79.62 150 HIS A CA 1
ATOM 1152 C C . HIS A 1 150 ? 9.601 -3.920 -24.460 1.00 79.62 150 HIS A C 1
ATOM 1154 O O . HIS A 1 150 ? 8.718 -4.474 -23.807 1.00 79.62 150 HIS A O 1
ATOM 1160 N N . ASP A 1 151 ? 10.874 -3.919 -24.087 1.00 84.50 151 ASP A N 1
ATOM 1161 C CA . ASP A 1 151 ? 11.424 -4.533 -22.887 1.00 84.50 151 ASP A CA 1
ATOM 1162 C C . ASP A 1 151 ? 11.777 -3.476 -21.839 1.00 84.50 151 ASP A C 1
ATOM 1164 O O . ASP A 1 151 ? 11.873 -2.279 -22.125 1.00 84.50 151 ASP A O 1
ATOM 1168 N N . HIS A 1 152 ? 12.040 -3.922 -20.609 1.00 85.31 152 HIS A N 1
ATOM 1169 C CA . HIS A 1 152 ? 12.266 -3.027 -19.476 1.00 85.31 152 HIS A CA 1
ATOM 1170 C C . HIS A 1 152 ? 13.662 -3.187 -18.868 1.00 85.31 152 HIS A C 1
ATOM 1172 O O . HIS A 1 152 ? 14.105 -4.296 -18.570 1.00 85.31 152 HIS A O 1
ATOM 1178 N N . LEU A 1 153 ? 14.340 -2.069 -18.600 1.00 88.25 153 LEU A N 1
ATOM 1179 C CA . LEU A 1 153 ? 15.543 -1.986 -17.770 1.00 88.25 153 LEU A CA 1
ATOM 1180 C C . LEU A 1 153 ? 15.223 -1.219 -16.479 1.00 88.25 153 LEU A C 1
ATOM 1182 O O . LEU A 1 153 ? 14.912 -0.031 -16.513 1.00 88.25 153 LEU A O 1
ATOM 1186 N N . ILE A 1 154 ? 15.316 -1.891 -15.334 1.00 85.56 154 ILE A N 1
ATOM 1187 C CA . ILE A 1 154 ? 14.814 -1.416 -14.040 1.00 85.56 154 ILE A CA 1
ATOM 1188 C C . ILE A 1 154 ? 15.974 -1.215 -13.060 1.00 85.56 154 ILE A C 1
ATOM 1190 O O . ILE A 1 154 ? 16.794 -2.106 -12.834 1.00 85.56 154 ILE A O 1
ATOM 1194 N N . CYS A 1 155 ? 16.045 -0.036 -12.441 1.00 84.31 155 CYS A N 1
ATOM 1195 C CA . CYS A 1 155 ? 17.053 0.279 -11.433 1.00 84.31 155 CYS A CA 1
ATOM 1196 C C . CYS A 1 155 ? 16.680 -0.281 -10.052 1.00 84.31 155 CYS A C 1
ATOM 1198 O O . CYS A 1 155 ? 15.699 0.149 -9.455 1.00 84.31 155 CYS A O 1
ATOM 1200 N N . LEU A 1 156 ? 17.526 -1.124 -9.463 1.00 86.88 156 LEU A N 1
ATOM 1201 C CA . LEU A 1 156 ? 17.315 -1.696 -8.128 1.00 86.88 156 LEU A CA 1
ATOM 1202 C C . LEU A 1 156 ? 17.468 -0.684 -6.982 1.00 86.88 156 LEU A C 1
ATOM 1204 O O . LEU A 1 156 ? 17.084 -0.970 -5.848 1.00 86.88 156 LEU A O 1
ATOM 1208 N N . CYS A 1 157 ? 18.018 0.502 -7.240 1.00 78.88 157 CYS A N 1
ATOM 1209 C CA . CYS A 1 157 ? 18.187 1.530 -6.212 1.00 78.88 157 CYS A CA 1
ATOM 1210 C C . CYS A 1 157 ? 17.006 2.504 -6.144 1.00 78.88 157 CYS A C 1
ATOM 1212 O O . CYS A 1 157 ? 16.547 2.809 -5.049 1.00 78.88 157 CYS A O 1
ATOM 1214 N N . CYS A 1 158 ? 16.539 3.009 -7.289 1.00 75.62 158 CYS A N 1
ATOM 1215 C CA . CYS A 1 158 ? 15.515 4.060 -7.352 1.00 75.62 158 CYS A CA 1
ATOM 1216 C C . CYS A 1 158 ? 14.255 3.669 -8.127 1.00 75.62 158 CYS A C 1
ATOM 1218 O O . CYS A 1 158 ? 13.399 4.522 -8.328 1.00 75.62 158 CYS A O 1
ATOM 1220 N N . ASN A 1 159 ? 14.166 2.423 -8.599 1.00 77.75 159 ASN A N 1
ATOM 1221 C CA . ASN A 1 159 ? 13.056 1.887 -9.390 1.00 77.75 159 ASN A CA 1
ATOM 1222 C C . ASN A 1 159 ? 12.777 2.641 -10.700 1.00 77.75 159 ASN A C 1
ATOM 1224 O O . ASN A 1 159 ? 11.726 2.462 -11.302 1.00 77.75 159 ASN A O 1
ATOM 1228 N N . GLN A 1 160 ? 13.721 3.461 -11.171 1.00 76.00 160 GLN A N 1
ATOM 1229 C CA . GLN A 1 160 ? 13.621 4.065 -12.494 1.00 76.00 160 GLN A CA 1
ATOM 1230 C C . GLN A 1 160 ? 13.578 2.963 -13.556 1.00 76.00 160 GLN A C 1
ATOM 1232 O O . GLN A 1 160 ? 14.425 2.066 -13.542 1.00 76.00 160 GLN A O 1
ATOM 1237 N N . VAL A 1 161 ? 12.622 3.080 -14.474 1.00 79.75 161 VAL A N 1
ATOM 1238 C CA . VAL A 1 161 ? 12.431 2.172 -15.604 1.00 79.75 161 VAL A CA 1
ATOM 1239 C C . VAL A 1 161 ? 12.860 2.876 -16.885 1.00 79.75 161 VAL A C 1
ATOM 1241 O O . VAL A 1 161 ? 12.593 4.063 -17.076 1.00 79.75 161 VAL A O 1
ATOM 1244 N N . VAL A 1 162 ? 13.569 2.147 -17.736 1.00 82.81 162 VAL A N 1
ATOM 1245 C CA . VAL A 1 162 ? 13.889 2.543 -19.104 1.00 82.81 162 VAL A CA 1
ATOM 1246 C C . VAL A 1 162 ? 13.296 1.491 -20.026 1.00 82.81 162 VAL A C 1
ATOM 1248 O O . VAL A 1 162 ? 13.687 0.327 -19.955 1.00 82.81 162 VAL A O 1
ATOM 1251 N N . GLU A 1 163 ? 12.363 1.907 -20.871 1.00 83.44 163 GLU A N 1
ATOM 1252 C CA . GLU A 1 163 ? 11.821 1.079 -21.946 1.00 83.44 163 GLU A CA 1
ATOM 1253 C C . GLU A 1 163 ? 12.818 1.038 -23.106 1.00 83.44 163 GLU A C 1
ATOM 1255 O O . GLU A 1 163 ? 13.457 2.045 -23.439 1.00 83.44 163 GLU A O 1
ATOM 1260 N N . PHE A 1 164 ? 12.993 -0.131 -23.712 1.00 84.00 164 PHE A N 1
ATOM 1261 C CA . PHE A 1 164 ? 13.848 -0.284 -24.880 1.00 84.00 164 PHE A CA 1
ATOM 1262 C C . PHE A 1 164 ? 13.308 -1.343 -25.833 1.00 84.00 164 PHE A C 1
ATOM 1264 O O . PHE A 1 164 ? 12.714 -2.326 -25.420 1.00 84.00 164 PHE A O 1
ATOM 1271 N N . TYR A 1 165 ? 13.595 -1.178 -27.120 1.00 87.12 165 TYR A N 1
ATOM 1272 C CA . TYR A 1 165 ? 13.347 -2.202 -28.126 1.00 87.12 165 TYR A CA 1
ATOM 1273 C C . TYR A 1 165 ? 14.634 -2.509 -28.877 1.00 87.12 165 TYR A C 1
ATOM 1275 O O . TYR A 1 165 ? 15.360 -1.606 -29.311 1.00 87.12 165 TYR A O 1
ATOM 1283 N N . ARG A 1 166 ? 14.928 -3.798 -29.053 1.00 87.38 166 ARG A N 1
ATOM 1284 C CA . ARG A 1 166 ? 16.100 -4.251 -29.801 1.00 87.38 166 ARG A CA 1
ATOM 1285 C C . ARG A 1 166 ? 15.753 -5.404 -30.725 1.00 87.38 166 ARG A C 1
ATOM 1287 O O . ARG A 1 166 ? 15.781 -6.562 -30.334 1.00 87.38 166 ARG A O 1
ATOM 1294 N N . SER A 1 167 ? 15.570 -5.078 -32.004 1.00 86.81 167 SER A N 1
ATOM 1295 C CA . SER A 1 167 ? 15.260 -6.062 -33.054 1.00 86.81 167 SER A CA 1
ATOM 1296 C C . SER A 1 167 ? 16.230 -7.251 -33.151 1.00 86.81 167 SER A C 1
ATOM 1298 O O . SER A 1 167 ? 15.861 -8.311 -33.652 1.00 86.81 167 SER A O 1
ATOM 1300 N N . ASP A 1 168 ? 17.481 -7.111 -32.713 1.00 93.25 168 ASP A N 1
ATOM 1301 C CA . ASP A 1 168 ? 18.431 -8.219 -32.676 1.00 93.25 168 ASP A CA 1
ATOM 1302 C C . ASP A 1 168 ? 18.230 -9.152 -31.474 1.00 93.25 168 ASP A C 1
ATOM 1304 O O . ASP A 1 168 ? 18.438 -10.355 -31.630 1.00 93.25 168 ASP A O 1
ATOM 1308 N N . LEU A 1 169 ? 17.772 -8.638 -30.324 1.00 90.62 169 LEU A N 1
ATOM 1309 C CA . LEU A 1 169 ? 17.347 -9.471 -29.196 1.00 90.62 169 LEU A CA 1
ATOM 1310 C C . LEU A 1 169 ? 16.096 -10.265 -29.570 1.00 90.62 169 LEU A C 1
ATOM 1312 O O . LEU A 1 169 ? 16.098 -11.481 -29.403 1.00 90.62 169 LEU A O 1
ATOM 1316 N N . GLU A 1 170 ? 15.113 -9.625 -30.202 1.00 89.75 170 GLU A N 1
ATOM 1317 C CA . GLU A 1 170 ? 13.908 -10.289 -30.719 1.00 89.75 170 GLU A CA 1
ATOM 1318 C C . GLU A 1 170 ? 14.230 -11.496 -31.599 1.00 89.75 170 GLU A C 1
ATOM 1320 O O . GLU A 1 170 ? 13.759 -12.617 -31.392 1.00 89.75 170 GLU A O 1
ATOM 1325 N N . ARG A 1 171 ? 15.120 -11.283 -32.573 1.00 90.44 171 ARG A N 1
ATOM 1326 C CA . ARG A 1 171 ? 15.569 -12.338 -33.487 1.00 90.44 171 ARG A CA 1
ATOM 1327 C C . ARG A 1 171 ? 16.304 -13.451 -32.756 1.00 90.44 171 ARG A C 1
ATOM 1329 O O . ARG A 1 171 ? 16.200 -14.609 -33.161 1.00 90.44 171 ARG A O 1
ATOM 1336 N N . LEU A 1 172 ? 17.077 -13.120 -31.723 1.00 95.00 172 LEU A N 1
ATOM 1337 C CA . LEU A 1 172 ? 17.806 -14.111 -30.943 1.00 95.00 172 LEU A CA 1
ATOM 1338 C C . LEU A 1 172 ? 16.845 -14.986 -30.136 1.00 95.00 172 LEU A C 1
ATOM 1340 O O . LEU A 1 172 ? 16.982 -16.207 -30.169 1.00 95.00 172 LEU A O 1
ATOM 1344 N N . GLN A 1 173 ? 15.853 -14.390 -29.477 1.00 92.88 173 GLN A N 1
ATOM 1345 C CA . GLN A 1 173 ? 14.827 -15.124 -28.739 1.00 92.88 173 GLN A CA 1
ATOM 1346 C C . GLN A 1 173 ? 14.038 -16.059 -29.666 1.00 92.88 173 GLN A C 1
ATOM 1348 O O . GLN A 1 173 ? 13.880 -17.248 -29.376 1.00 92.88 173 GLN A O 1
ATOM 1353 N N . GLU A 1 174 ? 13.625 -15.565 -30.836 1.00 92.31 174 GLU A N 1
ATOM 1354 C CA . GLU A 1 174 ? 12.931 -16.382 -31.830 1.00 92.31 174 GLU A CA 1
ATOM 1355 C C . GLU A 1 174 ? 13.809 -17.536 -32.333 1.00 92.31 174 GLU A C 1
ATOM 1357 O O . GLU A 1 174 ? 13.343 -18.671 -32.470 1.00 92.31 174 GLU A O 1
ATOM 1362 N N . LYS A 1 175 ? 15.096 -17.269 -32.576 1.00 96.12 175 LYS A N 1
ATOM 1363 C CA . LYS A 1 175 ? 16.064 -18.290 -32.980 1.00 96.12 175 LYS A CA 1
ATOM 1364 C C . LYS A 1 175 ? 16.210 -19.377 -31.914 1.00 96.12 175 LYS A C 1
ATOM 1366 O O . LYS A 1 175 ? 16.145 -20.550 -32.272 1.00 96.12 175 LYS A O 1
ATOM 1371 N N . VAL A 1 176 ? 16.341 -19.009 -30.638 1.00 96.69 176 VAL A N 1
ATOM 1372 C CA . VAL A 1 176 ? 16.415 -19.966 -29.521 1.00 96.69 176 VAL A CA 1
ATOM 1373 C C . VAL A 1 176 ? 15.165 -20.845 -29.489 1.00 96.69 176 VAL A C 1
ATOM 1375 O O . VAL A 1 176 ? 15.278 -22.067 -29.424 1.00 96.69 176 VAL A O 1
ATOM 1378 N N . CYS A 1 177 ? 13.968 -20.265 -29.625 1.00 95.56 177 CYS A N 1
ATOM 1379 C CA . CYS A 1 177 ? 12.742 -21.059 -29.711 1.00 95.56 177 CYS A CA 1
ATOM 1380 C C . CYS A 1 177 ? 12.800 -22.068 -30.866 1.00 95.56 177 CYS A 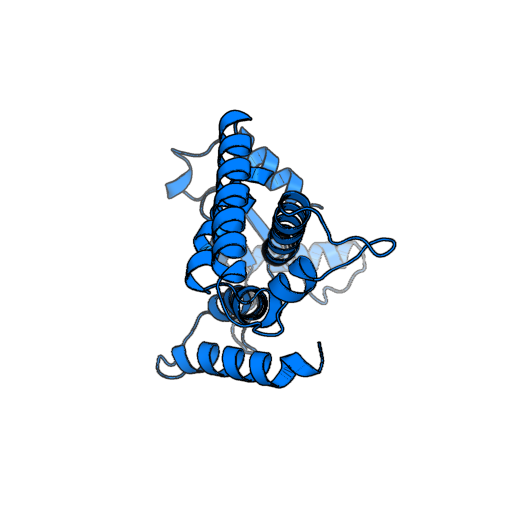C 1
ATOM 1382 O O . CYS A 1 177 ? 12.562 -23.257 -30.650 1.00 95.56 177 CYS A O 1
ATOM 1384 N N . ARG A 1 178 ? 13.177 -21.624 -32.072 1.00 95.25 178 ARG A N 1
ATOM 1385 C CA . ARG A 1 178 ? 13.256 -22.487 -33.262 1.00 95.25 178 ARG A CA 1
ATOM 1386 C C . ARG A 1 178 ? 14.269 -23.621 -33.103 1.00 95.25 178 ARG A C 1
ATOM 1388 O O . ARG A 1 178 ? 13.960 -24.747 -33.483 1.00 95.25 178 ARG A O 1
ATOM 1395 N N . GLU A 1 179 ? 15.444 -23.349 -32.539 1.00 97.62 179 GLU A N 1
ATOM 1396 C CA . GLU A 1 179 ? 16.494 -24.354 -32.303 1.00 97.62 179 GLU A CA 1
ATOM 1397 C C . GLU A 1 179 ? 16.026 -25.482 -31.376 1.00 97.62 179 GLU A C 1
ATOM 1399 O O . GLU A 1 179 ? 16.423 -26.633 -31.547 1.00 97.62 179 GLU A O 1
ATOM 1404 N N . HIS A 1 180 ? 15.120 -25.175 -30.449 1.00 96.38 180 HIS A N 1
ATOM 1405 C CA . HIS A 1 180 ? 14.518 -26.149 -29.544 1.00 96.38 180 HIS A CA 1
ATOM 1406 C C . HIS A 1 180 ? 13.165 -26.702 -30.031 1.00 96.38 180 HIS A C 1
ATOM 1408 O O . HIS A 1 180 ? 12.504 -27.432 -29.294 1.00 96.38 180 HIS A O 1
ATOM 1414 N N . GLY A 1 181 ? 12.739 -26.382 -31.258 1.00 95.38 181 GLY A N 1
ATOM 1415 C CA . GLY A 1 181 ? 11.471 -26.851 -31.830 1.00 95.38 181 GLY A CA 1
ATOM 1416 C C . GLY A 1 181 ? 10.219 -26.143 -31.296 1.00 95.38 181 GLY A C 1
ATOM 1417 O O . GLY A 1 181 ? 9.108 -26.627 -31.503 1.00 95.38 181 GLY A O 1
ATOM 1418 N N . TYR A 1 182 ? 10.375 -25.000 -30.628 1.00 91.00 182 TYR A N 1
ATOM 1419 C CA . TYR A 1 182 ? 9.281 -24.161 -30.143 1.00 91.00 182 TYR A CA 1
ATOM 1420 C C . TYR A 1 182 ? 8.922 -23.067 -31.155 1.00 91.00 182 TYR A C 1
ATOM 1422 O O . TYR A 1 182 ? 9.772 -22.516 -31.855 1.00 91.00 182 TYR A O 1
ATOM 1430 N N . ARG A 1 183 ? 7.640 -22.696 -31.184 1.00 91.06 183 ARG A N 1
ATOM 1431 C CA . ARG A 1 183 ? 7.156 -21.480 -31.847 1.00 91.06 183 ARG A CA 1
ATOM 1432 C C . ARG A 1 183 ? 7.049 -20.376 -30.802 1.00 91.06 183 ARG A C 1
ATOM 1434 O O . ARG A 1 183 ? 6.307 -20.546 -29.838 1.00 91.06 183 ARG A O 1
ATOM 1441 N N . LEU A 1 184 ? 7.753 -19.263 -31.000 1.00 82.81 184 LEU A N 1
ATOM 1442 C CA . LEU A 1 184 ? 7.620 -18.087 -30.141 1.00 82.81 184 LEU A CA 1
ATOM 1443 C C . LEU A 1 184 ? 6.192 -17.529 -30.273 1.00 82.81 184 LEU A C 1
ATOM 1445 O O . LEU A 1 184 ? 5.738 -17.232 -31.378 1.00 82.81 184 LEU A O 1
ATOM 1449 N N . VAL A 1 185 ? 5.462 -17.464 -29.158 1.00 80.62 185 VAL A N 1
ATOM 1450 C CA . VAL A 1 185 ? 4.093 -16.908 -29.093 1.00 80.62 185 VAL A CA 1
ATOM 1451 C C . VAL A 1 185 ? 4.081 -15.586 -28.338 1.00 80.62 185 VAL A C 1
ATOM 1453 O O . VAL A 1 185 ? 3.313 -14.694 -28.674 1.00 80.62 185 VAL A O 1
ATOM 1456 N N . HIS A 1 186 ? 4.923 -15.480 -27.317 1.00 76.56 186 HIS A N 1
ATOM 1457 C CA . HIS A 1 186 ? 5.046 -14.329 -26.445 1.00 76.56 186 HIS A CA 1
ATOM 1458 C C . HIS A 1 186 ? 6.375 -14.436 -25.695 1.00 76.56 186 HIS A C 1
ATOM 1460 O O . HIS A 1 186 ? 6.884 -15.547 -25.509 1.00 76.56 186 HIS A O 1
ATOM 1466 N N . HIS A 1 187 ? 6.905 -13.307 -25.245 1.00 78.50 187 HIS A N 1
ATOM 1467 C CA . HIS A 1 187 ? 7.980 -13.259 -24.269 1.00 78.50 187 HIS A CA 1
ATOM 1468 C C . HIS A 1 187 ? 7.811 -12.026 -23.379 1.00 78.50 187 HIS A C 1
ATOM 1470 O O . HIS A 1 187 ? 7.091 -11.091 -23.721 1.00 78.50 187 HIS A O 1
ATOM 1476 N N . SER A 1 188 ? 8.488 -12.052 -22.237 1.00 78.94 188 SER A N 1
ATOM 1477 C CA . SER A 1 188 ? 8.605 -10.922 -21.327 1.00 78.94 188 SER A CA 1
ATOM 1478 C C . SER A 1 188 ? 10.058 -10.853 -20.880 1.00 78.94 188 SER A C 1
ATOM 1480 O O . SER A 1 188 ? 10.573 -11.826 -20.319 1.00 78.94 188 SER A O 1
ATOM 1482 N N . LEU A 1 189 ? 10.732 -9.740 -21.172 1.00 82.38 189 LEU A N 1
ATOM 1483 C CA . LEU A 1 189 ? 12.102 -9.500 -20.743 1.00 82.38 189 LEU A CA 1
ATOM 1484 C C . LEU A 1 189 ? 12.157 -8.267 -19.836 1.00 82.38 189 LEU A C 1
ATOM 1486 O O . LEU A 1 189 ? 11.744 -7.157 -20.173 1.00 82.38 189 LEU A O 1
ATOM 1490 N N . GLN A 1 190 ? 12.714 -8.495 -18.652 1.00 84.75 190 GLN A N 1
ATOM 1491 C CA . GLN A 1 190 ? 13.045 -7.463 -17.686 1.00 84.75 190 GLN A CA 1
ATOM 1492 C C . GLN A 1 190 ? 14.507 -7.626 -17.293 1.00 84.75 190 GLN A C 1
ATOM 1494 O O . GLN A 1 190 ? 14.962 -8.720 -16.953 1.00 84.75 190 GLN A O 1
ATOM 1499 N N . ILE A 1 191 ? 15.250 -6.530 -17.345 1.00 88.31 191 ILE A N 1
ATOM 1500 C CA . ILE A 1 191 ? 16.649 -6.465 -16.945 1.00 88.31 191 ILE A CA 1
ATOM 1501 C C . ILE A 1 191 ? 16.724 -5.610 -15.689 1.00 88.31 191 ILE A C 1
ATOM 1503 O O . ILE A 1 191 ? 16.284 -4.465 -15.681 1.00 88.31 191 ILE A O 1
ATOM 1507 N N . PHE A 1 192 ? 17.319 -6.141 -14.628 1.00 91.00 192 PHE A N 1
ATOM 1508 C CA . PHE A 1 192 ? 17.511 -5.412 -13.379 1.00 91.00 192 PHE A CA 1
ATOM 1509 C C . PHE A 1 192 ? 18.965 -4.959 -13.263 1.00 91.00 192 PHE A C 1
ATOM 1511 O O . PHE A 1 192 ? 19.891 -5.754 -13.414 1.00 91.00 192 PHE A O 1
ATOM 1518 N N . GLY A 1 193 ? 19.176 -3.672 -13.000 1.00 91.38 193 GLY A N 1
ATOM 1519 C CA . GLY A 1 193 ? 20.503 -3.068 -12.927 1.00 91.38 193 GLY A CA 1
ATOM 1520 C C . GLY A 1 193 ? 20.556 -1.865 -11.993 1.00 91.38 193 GLY A C 1
ATOM 1521 O O . GLY A 1 193 ? 19.679 -1.662 -11.158 1.00 91.38 193 GLY A O 1
ATOM 1522 N N . VAL A 1 194 ? 21.594 -1.041 -12.128 1.00 93.19 194 VAL A N 1
ATOM 1523 C CA . VAL A 1 194 ? 21.746 0.218 -11.383 1.00 93.19 194 VAL A CA 1
ATOM 1524 C C . VAL A 1 194 ? 21.917 1.352 -12.384 1.00 93.19 194 VAL A C 1
ATOM 1526 O O . VAL A 1 194 ? 22.871 1.355 -13.165 1.00 93.19 194 VAL A O 1
ATOM 1529 N N . CYS A 1 195 ? 20.991 2.315 -12.378 1.00 91.38 195 CYS A N 1
ATOM 1530 C CA . CYS A 1 195 ? 21.050 3.443 -13.305 1.00 91.38 195 CYS A CA 1
ATOM 1531 C C . CYS A 1 195 ? 22.281 4.328 -13.029 1.00 91.38 195 CYS A C 1
ATOM 1533 O O . CYS A 1 195 ? 22.761 4.363 -11.891 1.00 91.38 195 CYS A O 1
ATOM 1535 N N . PRO A 1 196 ? 22.768 5.100 -14.020 1.00 95.44 196 PRO A N 1
ATOM 1536 C CA . PRO A 1 196 ? 23.966 5.931 -13.863 1.00 95.44 196 PRO A CA 1
ATOM 1537 C C . PRO A 1 196 ? 23.919 6.868 -12.647 1.00 95.44 196 PRO A C 1
ATOM 1539 O O . PRO A 1 196 ? 24.915 7.029 -11.949 1.00 95.4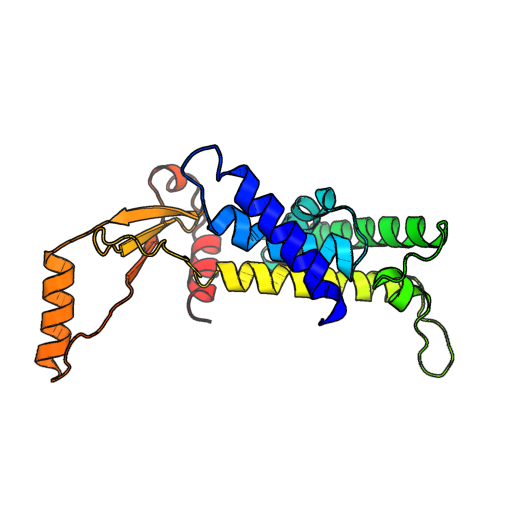4 196 PRO A O 1
ATOM 1542 N N . ALA A 1 197 ? 22.743 7.421 -12.333 1.00 91.38 197 ALA A N 1
ATOM 1543 C CA . ALA A 1 197 ? 22.549 8.304 -11.181 1.00 91.38 197 ALA A CA 1
ATOM 1544 C C . ALA A 1 197 ? 22.669 7.592 -9.819 1.00 91.38 197 ALA A C 1
ATOM 1546 O O . ALA A 1 197 ? 22.884 8.244 -8.799 1.00 91.38 197 ALA A O 1
ATOM 1547 N N . CYS A 1 198 ? 22.503 6.267 -9.780 1.00 91.50 198 CYS A N 1
ATOM 1548 C CA . CYS A 1 198 ? 22.571 5.479 -8.553 1.00 91.50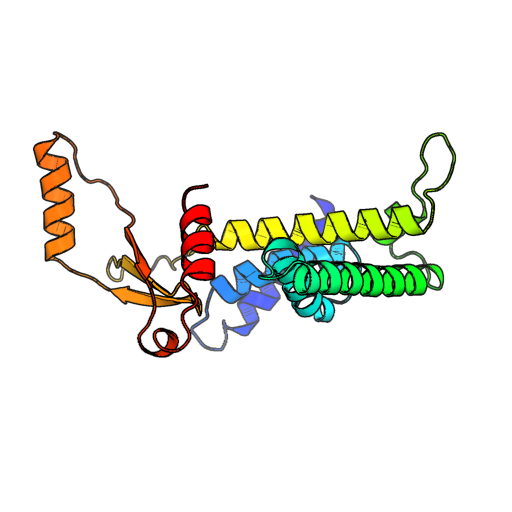 198 CYS A CA 1
ATOM 1549 C C . CYS A 1 198 ? 23.909 4.767 -8.350 1.00 91.50 198 CYS A C 1
ATOM 1551 O O . CYS A 1 198 ? 24.173 4.346 -7.229 1.00 91.50 198 CYS A O 1
ATOM 1553 N N . GLN A 1 199 ? 24.757 4.653 -9.377 1.00 93.06 199 GLN A N 1
ATOM 1554 C CA . GLN A 1 199 ? 26.014 3.895 -9.293 1.00 93.06 199 GLN A CA 1
ATOM 1555 C C . GLN A 1 199 ? 26.938 4.382 -8.167 1.00 93.06 199 GLN A C 1
ATOM 1557 O O . GLN A 1 199 ? 27.566 3.570 -7.500 1.00 93.06 199 GLN A O 1
ATOM 1562 N N . SER A 1 200 ? 26.979 5.689 -7.896 1.00 89.31 200 SER A N 1
ATOM 1563 C CA . SER A 1 200 ? 27.822 6.270 -6.838 1.00 89.31 200 SER A CA 1
ATOM 1564 C C . SER A 1 200 ? 27.303 6.060 -5.411 1.00 89.31 200 SER A C 1
ATOM 1566 O O . SER A 1 200 ? 28.048 6.269 -4.458 1.00 89.31 200 SER A O 1
ATOM 1568 N N . ARG A 1 201 ? 26.035 5.668 -5.249 1.00 86.81 201 ARG A N 1
ATOM 1569 C CA . ARG A 1 201 ? 25.369 5.452 -3.950 1.00 86.81 201 ARG A CA 1
ATOM 1570 C C . ARG A 1 201 ? 24.836 4.027 -3.789 1.00 86.81 201 ARG A C 1
ATOM 1572 O O . ARG A 1 201 ? 24.023 3.768 -2.904 1.00 86.81 201 ARG A O 1
ATOM 1579 N N . ALA A 1 202 ? 25.227 3.138 -4.694 1.00 82.62 202 ALA A N 1
ATOM 1580 C CA . ALA A 1 202 ? 24.789 1.758 -4.716 1.00 82.62 202 ALA A CA 1
ATOM 1581 C C . ALA A 1 202 ? 25.387 1.003 -3.524 1.00 82.62 202 ALA A C 1
ATOM 1583 O O . ALA A 1 202 ? 26.601 0.972 -3.340 1.00 82.62 202 ALA A O 1
ATOM 1584 N N . ASP A 1 203 ? 24.522 0.388 -2.722 1.00 87.44 203 ASP A N 1
ATOM 1585 C CA . ASP A 1 203 ? 24.924 -0.547 -1.676 1.00 87.44 203 ASP A CA 1
ATOM 1586 C C . ASP A 1 203 ? 24.788 -1.972 -2.222 1.00 87.44 203 ASP A C 1
ATOM 1588 O O . ASP A 1 203 ? 23.678 -2.471 -2.430 1.00 87.44 203 ASP A O 1
ATOM 1592 N N . GLU A 1 204 ? 25.928 -2.620 -2.459 1.00 87.94 204 GLU A N 1
ATOM 1593 C CA . GLU A 1 204 ? 26.023 -3.980 -3.003 1.00 87.94 204 GLU A CA 1
ATOM 1594 C C . GLU A 1 204 ? 25.280 -5.022 -2.157 1.00 87.94 204 GLU A C 1
ATOM 1596 O O . GLU A 1 204 ? 24.736 -5.995 -2.686 1.00 87.94 204 GLU A O 1
ATOM 1601 N N . THR A 1 205 ? 25.206 -4.822 -0.840 1.00 82.88 205 THR A N 1
ATOM 1602 C CA . THR A 1 205 ? 24.483 -5.732 0.056 1.00 82.88 205 THR A CA 1
ATOM 1603 C C . THR A 1 205 ? 22.980 -5.592 -0.156 1.00 82.88 205 THR A C 1
ATOM 1605 O O . THR A 1 205 ? 22.277 -6.592 -0.315 1.00 82.88 205 THR A O 1
ATOM 1608 N N . LYS A 1 206 ? 22.481 -4.351 -0.242 1.00 78.00 206 LYS A N 1
ATOM 1609 C CA . LYS A 1 206 ? 21.063 -4.075 -0.530 1.00 78.00 206 LYS A CA 1
ATOM 1610 C C . LYS A 1 206 ? 20.662 -4.571 -1.914 1.00 78.00 206 LYS A C 1
ATOM 1612 O O . LYS A 1 206 ? 19.594 -5.159 -2.059 1.00 78.00 206 LYS A O 1
ATOM 1617 N N . ILE A 1 207 ? 21.518 -4.371 -2.915 1.00 85.00 207 ILE A N 1
ATOM 1618 C CA . ILE A 1 207 ? 21.286 -4.862 -4.278 1.00 85.00 207 ILE A CA 1
ATOM 1619 C C . ILE A 1 207 ? 21.169 -6.383 -4.275 1.00 85.00 207 ILE A C 1
ATOM 1621 O O . ILE A 1 207 ? 20.194 -6.913 -4.800 1.00 85.00 207 ILE A O 1
ATOM 1625 N N . ARG A 1 208 ? 22.102 -7.090 -3.631 1.00 83.25 208 ARG A N 1
ATOM 1626 C CA . ARG A 1 208 ? 22.072 -8.555 -3.552 1.00 83.25 208 ARG A CA 1
ATOM 1627 C C . ARG A 1 208 ? 20.798 -9.080 -2.894 1.00 83.25 208 ARG A C 1
ATOM 1629 O O . ARG A 1 208 ? 20.215 -10.037 -3.397 1.00 83.25 208 ARG A O 1
ATOM 1636 N N . ASN A 1 209 ? 20.349 -8.440 -1.816 1.00 74.88 209 ASN A N 1
ATOM 1637 C CA . ASN A 1 209 ? 19.102 -8.809 -1.146 1.00 74.88 209 ASN A CA 1
ATOM 1638 C C . ASN A 1 209 ? 17.887 -8.595 -2.054 1.00 74.88 209 ASN A C 1
ATOM 1640 O O . ASN A 1 209 ? 17.048 -9.485 -2.158 1.00 74.88 209 ASN A O 1
ATOM 1644 N N . LYS A 1 210 ? 17.819 -7.462 -2.765 1.00 74.06 210 LYS A N 1
ATOM 1645 C CA . LYS A 1 210 ? 16.748 -7.208 -3.738 1.00 74.06 210 LYS A CA 1
ATOM 1646 C C . LYS A 1 210 ? 16.752 -8.231 -4.872 1.00 74.06 210 LYS A C 1
ATOM 1648 O O . LYS A 1 210 ? 15.696 -8.743 -5.209 1.00 74.06 210 LYS A O 1
ATOM 1653 N N . VAL A 1 211 ? 17.921 -8.585 -5.412 1.00 81.06 211 VAL A N 1
ATOM 1654 C CA . VAL A 1 211 ? 18.037 -9.626 -6.451 1.00 81.06 211 VAL A CA 1
ATOM 1655 C C . VAL A 1 211 ? 17.513 -10.973 -5.950 1.00 81.06 211 VAL A C 1
ATOM 1657 O O . VAL A 1 211 ? 16.784 -11.644 -6.673 1.00 81.06 211 VAL A O 1
ATOM 1660 N N . ALA A 1 212 ? 17.830 -11.356 -4.710 1.00 73.94 212 ALA A N 1
ATOM 1661 C CA . ALA A 1 212 ? 17.336 -12.602 -4.125 1.00 73.94 212 ALA A CA 1
ATOM 1662 C C . ALA A 1 212 ? 15.800 -12.651 -4.022 1.00 73.94 212 ALA A C 1
ATOM 1664 O O . ALA A 1 212 ? 15.227 -13.733 -4.098 1.00 73.94 212 ALA A O 1
ATOM 1665 N N . GLN A 1 213 ? 15.142 -11.496 -3.891 1.00 67.75 213 GLN A N 1
ATOM 1666 C CA . GLN A 1 213 ? 13.685 -11.385 -3.793 1.00 67.75 213 GLN A CA 1
ATOM 1667 C C . GLN A 1 213 ? 12.970 -11.426 -5.155 1.00 67.75 213 GLN A C 1
ATOM 1669 O O . GLN A 1 213 ? 11.777 -11.705 -5.184 1.00 67.75 213 GLN A O 1
ATOM 1674 N N . LEU A 1 214 ? 13.666 -11.195 -6.278 1.00 64.94 214 LEU A N 1
ATOM 1675 C CA . LEU A 1 214 ? 13.060 -11.192 -7.624 1.00 64.94 214 LEU A CA 1
ATOM 1676 C C . LEU A 1 214 ? 12.641 -12.587 -8.124 1.00 64.94 214 LEU A C 1
ATOM 1678 O O . LEU A 1 214 ? 11.864 -12.691 -9.068 1.00 64.94 214 LEU A O 1
ATOM 1682 N N . HIS A 1 215 ? 13.182 -13.653 -7.530 1.00 50.03 215 HIS A N 1
ATOM 1683 C CA . HIS A 1 215 ? 12.981 -15.043 -7.963 1.00 50.03 215 HIS A CA 1
ATOM 1684 C C . HIS A 1 215 ? 12.071 -15.859 -7.023 1.00 50.03 215 HIS A C 1
ATOM 1686 O O . HIS A 1 215 ? 12.008 -17.084 -7.147 1.00 50.03 215 HIS A O 1
ATOM 1692 N N . THR A 1 216 ? 11.392 -15.194 -6.087 1.00 35.91 216 THR A N 1
ATOM 1693 C CA . THR A 1 216 ? 10.477 -15.784 -5.088 1.00 35.91 216 THR A CA 1
ATOM 1694 C C . THR A 1 216 ? 9.060 -15.296 -5.302 1.00 35.91 216 THR A C 1
ATOM 1696 O O . THR A 1 216 ? 8.143 -16.136 -5.184 1.00 35.91 216 THR A O 1
#